Protein AF-I4Z186-F1 (afdb_monomer_lite)

Foldseek 3Di:
DDYDDDDDDDDDDDPDDPPPDPPPPPPDPPDDDAAFDAQVRLCVLQEQWWQDDPAKIWHQYNVQWIKMKGDDDLQGIKIWTFGWGGHGRQKIKTWIWIDHLVGIDIDMWIKHWHDDPPWIWIATPDDGDIDTQADVVGDPPRSSVSTGGHDPGPVVVVVSVVVSVVVRDPDPPPDPPPPPDPDDDDDDDDDDDDDDDDDDDDDDDDDDDDDDDDDDDDDDDDDDDDDDDDDDPDDDPDDPPDDDDDDDDDDDDDDDDDDDDDDDDDDDDDDDDDDDDDDDD

Organism: NCBI:txid864069

Radius of gyration: 36.79 Å; chains: 1; bounding box: 104×157×60 Å

pLDDT: mean 71.35, std 26.46, range [25.48, 98.88]

InterPro domains:
  IPR009337 Protein of unknown function DUF995 [PF06191] (17-153)

Sequence (281 aa):
MTNPAIMPLATATLCTFLALAPTAEAATPKRQPGRVMSAEQVELLFRNKTWLWTNGAGYFAADGSFLAWSGSSIAKSSYAKGRWYATGDGSMCFEATWHVLSGAKGSTTCFTHRSLGQTIYQRKNPSGPWYEFRHTPVAAKDEFRKLVRGDRVTTKIARLEAAFARLAPPQPSSKPLDVAPVTATDPAAAPTEPGETGPVPAGPTEMPVITPEAQTLRSSAAGPVEDRPAPMNGSPPPSPVSSMEGHPAAEAPASESIAREATALPAPEVPQPPTEAAPSQ

Structure (mmCIF, N/CA/C/O backbone):
data_AF-I4Z186-F1
#
_entry.id   AF-I4Z186-F1
#
loop_
_atom_site.group_PDB
_atom_site.id
_atom_site.type_symbol
_atom_site.label_atom_id
_atom_site.label_alt_id
_atom_site.label_comp_id
_atom_site.label_asym_id
_atom_site.label_entity_id
_atom_site.label_seq_id
_atom_site.pdbx_PDB_ins_code
_atom_site.Cartn_x
_atom_site.Cartn_y
_atom_site.Cartn_z
_atom_site.occupancy
_atom_site.B_iso_or_equiv
_atom_site.auth_seq_id
_atom_site.auth_comp_id
_atom_site.auth_asym_id
_atom_site.auth_atom_id
_atom_site.pdbx_PDB_model_num
ATOM 1 N N . MET A 1 1 ? 2.440 99.552 32.429 1.00 40.59 1 MET A N 1
ATOM 2 C CA . MET A 1 1 ? 2.733 98.704 33.601 1.00 40.59 1 MET A CA 1
ATOM 3 C C . MET A 1 1 ? 1.736 97.546 33.598 1.00 40.59 1 MET A C 1
ATOM 5 O O . MET A 1 1 ? 0.552 97.810 33.718 1.00 40.59 1 MET A O 1
ATOM 9 N N . THR A 1 2 ? 2.235 96.332 33.306 1.00 40.34 2 THR A N 1
ATOM 10 C CA . THR A 1 2 ? 1.792 94.983 33.766 1.00 40.34 2 THR A CA 1
AT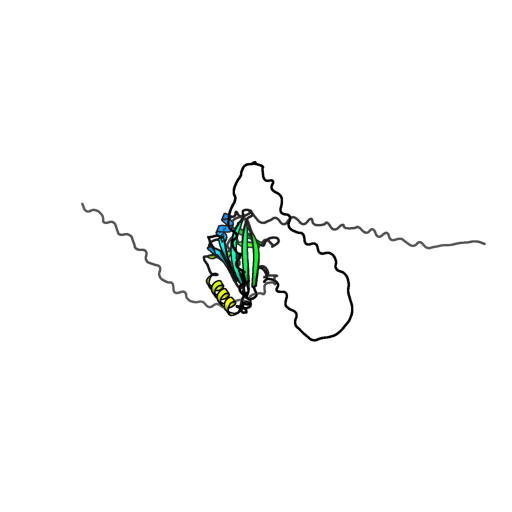OM 11 C C . THR A 1 2 ? 0.279 94.674 33.870 1.00 40.34 2 THR A C 1
ATOM 13 O O . THR A 1 2 ? -0.363 95.181 34.778 1.00 40.34 2 THR A O 1
ATOM 16 N N . ASN A 1 3 ? -0.318 93.908 32.929 1.00 43.09 3 ASN A N 1
ATOM 17 C CA . ASN A 1 3 ? -0.528 92.421 32.880 1.00 43.09 3 ASN A CA 1
ATOM 18 C C . ASN A 1 3 ? -1.857 91.956 33.559 1.00 43.09 3 ASN A C 1
ATOM 20 O O . ASN A 1 3 ? -2.300 92.659 34.458 1.00 43.09 3 ASN A O 1
ATOM 24 N N . PRO A 1 4 ? -2.417 90.735 33.336 1.00 61.31 4 PRO A N 1
ATOM 25 C CA . PRO A 1 4 ? -2.531 89.888 32.125 1.00 61.31 4 PRO A CA 1
ATOM 26 C C . PRO A 1 4 ? -3.885 89.099 31.981 1.00 61.31 4 PRO A C 1
ATOM 28 O O . PRO A 1 4 ? -4.724 89.100 32.870 1.00 61.31 4 PRO A O 1
ATOM 31 N N . ALA A 1 5 ? -4.010 88.354 30.866 1.00 49.22 5 ALA A N 1
ATOM 32 C CA . ALA A 1 5 ? -4.585 86.996 30.698 1.00 49.22 5 ALA A CA 1
ATOM 33 C C . ALA A 1 5 ? -6.026 86.629 31.140 1.00 49.22 5 ALA A C 1
ATOM 35 O O . ALA A 1 5 ? -6.330 86.573 32.324 1.00 49.22 5 ALA A O 1
ATOM 36 N N . ILE A 1 6 ? -6.824 86.116 30.185 1.00 53.72 6 ILE A N 1
ATOM 37 C CA . ILE A 1 6 ? -7.827 85.056 30.421 1.00 53.72 6 ILE A CA 1
ATOM 38 C C . ILE A 1 6 ? -7.759 84.046 29.257 1.00 53.72 6 ILE A C 1
ATOM 40 O O . ILE A 1 6 ? -8.081 84.375 28.117 1.00 53.72 6 ILE A O 1
ATOM 44 N N . MET A 1 7 ? -7.312 82.821 29.553 1.00 48.94 7 MET A N 1
ATOM 45 C CA . MET A 1 7 ? -7.438 81.630 28.699 1.00 48.94 7 MET A CA 1
ATOM 46 C C . MET A 1 7 ? -8.818 80.979 28.897 1.00 48.94 7 MET A C 1
ATOM 48 O O . MET A 1 7 ? -9.243 80.859 30.047 1.00 48.94 7 MET A O 1
ATOM 52 N N . PRO A 1 8 ? -9.460 80.420 27.855 1.00 52.78 8 PRO A N 1
ATOM 53 C CA . PRO A 1 8 ? -10.482 79.400 28.038 1.00 52.78 8 PRO A CA 1
ATOM 54 C C . PRO A 1 8 ? -9.897 77.981 27.910 1.00 52.78 8 PRO A C 1
ATOM 56 O O . PRO A 1 8 ? -9.503 77.518 26.844 1.00 52.78 8 PRO A O 1
ATOM 59 N N . LEU A 1 9 ? -9.841 77.332 29.072 1.00 51.50 9 LEU A N 1
ATOM 60 C CA . LEU A 1 9 ? -10.134 75.930 29.385 1.00 51.50 9 LEU A CA 1
ATOM 61 C C . LEU A 1 9 ? -10.393 74.977 28.190 1.00 51.50 9 LEU A C 1
ATOM 63 O O . LEU A 1 9 ? -11.515 74.862 27.700 1.00 51.50 9 LEU A O 1
ATOM 67 N N . ALA A 1 10 ? -9.370 74.214 27.794 1.00 49.97 10 ALA A N 1
ATOM 68 C CA . ALA A 1 10 ? -9.525 73.030 26.950 1.00 49.97 10 ALA A CA 1
ATOM 69 C C . ALA A 1 10 ? -9.977 71.837 27.811 1.00 49.97 10 ALA A C 1
ATOM 71 O O . ALA A 1 10 ? -9.297 71.430 28.753 1.00 49.97 10 ALA A O 1
ATOM 72 N N . THR A 1 11 ? -11.148 71.292 27.499 1.00 55.31 11 THR A N 1
ATOM 73 C CA . THR A 1 11 ? -11.738 70.119 28.150 1.00 55.31 11 THR A CA 1
ATOM 74 C C . THR A 1 11 ? -11.030 68.857 27.651 1.00 55.31 11 THR A C 1
ATOM 76 O O . THR A 1 11 ? -11.139 68.494 26.484 1.00 55.31 11 THR A O 1
ATOM 79 N N . ALA A 1 12 ? -10.285 68.184 28.528 1.00 52.91 12 ALA A N 1
ATOM 80 C CA . ALA A 1 12 ? -9.674 66.893 28.232 1.00 52.91 12 ALA A CA 1
ATOM 81 C C . ALA A 1 12 ? -10.720 65.774 28.387 1.00 52.91 12 ALA A C 1
ATOM 83 O O . ALA A 1 12 ? -11.102 65.415 29.501 1.00 52.91 12 ALA A O 1
ATOM 84 N N . THR A 1 13 ? -11.200 65.226 27.270 1.00 62.72 13 THR A N 1
ATOM 85 C CA . THR A 1 13 ? -12.051 64.030 27.255 1.00 62.72 13 THR A CA 1
ATOM 86 C C . THR A 1 13 ? -11.193 62.796 27.536 1.00 62.72 13 THR A C 1
ATOM 88 O O . THR A 1 13 ? -10.401 62.362 26.701 1.00 62.72 13 THR A O 1
ATOM 91 N N . LEU A 1 14 ? -11.342 62.235 28.736 1.00 51.28 14 LEU A N 1
ATOM 92 C CA . LEU A 1 14 ? -10.706 60.991 29.158 1.00 51.28 14 LEU A CA 1
ATOM 93 C C . LEU A 1 14 ? -11.426 59.800 28.498 1.00 51.28 14 LEU A C 1
ATOM 95 O O . LEU A 1 14 ? -12.428 59.311 29.010 1.00 51.28 14 LEU A O 1
ATOM 99 N N . CYS A 1 15 ? -10.933 59.339 27.347 1.00 51.34 15 CYS A N 1
ATOM 100 C CA . CYS A 1 15 ? -11.386 58.089 26.731 1.00 51.34 15 CYS A CA 1
ATOM 101 C C . CYS A 1 15 ? -10.874 56.893 27.546 1.00 51.34 15 CYS A C 1
ATOM 103 O O . CYS A 1 15 ? -9.719 56.483 27.423 1.00 51.34 15 CYS A O 1
ATOM 105 N N . THR A 1 16 ? -11.735 56.321 28.385 1.00 60.19 16 THR A N 1
ATOM 106 C CA . THR A 1 16 ? -11.484 55.042 29.055 1.00 60.19 16 THR A CA 1
ATOM 107 C C . THR A 1 16 ? -11.634 53.910 28.036 1.00 60.19 16 THR A C 1
ATOM 109 O O . THR A 1 16 ? -12.738 53.448 27.758 1.00 60.19 16 THR A O 1
ATOM 112 N N . PHE A 1 17 ? -10.526 53.466 27.445 1.00 56.66 17 PHE A N 1
ATOM 113 C CA . PHE A 1 17 ? -10.503 52.245 26.642 1.00 56.66 17 PHE A CA 1
ATOM 114 C C . PHE A 1 17 ? -10.590 51.031 27.579 1.00 56.66 17 PHE A C 1
ATOM 116 O O . PHE A 1 17 ? -9.603 50.656 28.210 1.00 56.66 17 PHE A O 1
ATOM 123 N N . LEU A 1 18 ? -11.770 50.409 27.679 1.00 57.56 18 LEU A N 1
ATOM 124 C CA . LEU A 1 18 ? -11.883 49.048 28.204 1.00 57.56 18 LEU A CA 1
ATOM 125 C C . LEU A 1 18 ? -11.191 48.102 27.215 1.00 57.56 18 LEU A C 1
ATOM 127 O O . LEU A 1 18 ? -11.729 47.788 26.153 1.00 57.56 18 LEU A O 1
ATOM 131 N N . ALA A 1 19 ? -9.992 47.646 27.564 1.00 57.47 19 ALA A N 1
ATOM 132 C CA . ALA A 1 19 ? -9.334 46.553 26.869 1.00 57.47 19 ALA A CA 1
ATOM 133 C C . ALA A 1 19 ? -10.082 45.245 27.180 1.00 57.47 19 ALA A C 1
ATOM 135 O O . ALA A 1 19 ? -9.865 44.628 28.222 1.00 57.47 19 ALA A O 1
ATOM 136 N N . LEU A 1 20 ? -10.976 44.818 26.283 1.00 58.12 20 LEU A N 1
ATOM 137 C CA . LEU A 1 20 ? -11.409 43.423 26.244 1.00 58.12 20 LEU A CA 1
ATOM 138 C C . LEU A 1 20 ? -10.199 42.592 25.809 1.00 58.12 20 LEU A C 1
ATOM 140 O O . LEU A 1 20 ? -9.824 42.589 24.636 1.00 58.12 20 LEU A O 1
ATOM 144 N N . ALA A 1 21 ? -9.560 41.914 26.760 1.00 59.66 21 ALA A N 1
ATOM 145 C CA . ALA A 1 21 ? -8.558 40.912 26.439 1.00 59.66 21 ALA A CA 1
ATOM 146 C C . ALA A 1 21 ? -9.236 39.786 25.635 1.00 59.66 21 ALA A C 1
ATOM 148 O O . ALA A 1 21 ? -10.262 39.268 26.085 1.00 59.66 21 ALA A O 1
ATOM 149 N N . PRO A 1 22 ? -8.706 39.387 24.465 1.00 60.19 22 PRO A N 1
ATOM 150 C CA . PRO A 1 22 ? -9.200 38.207 23.780 1.00 60.19 22 PRO A CA 1
ATOM 151 C C . PRO A 1 22 ? -8.932 37.000 24.679 1.00 60.19 22 PRO A C 1
ATOM 153 O O . PRO A 1 22 ? -7.783 36.672 24.979 1.00 60.19 22 PRO A O 1
ATOM 156 N N . THR A 1 23 ? -9.993 36.339 25.132 1.00 57.97 23 THR A N 1
ATOM 157 C CA . THR A 1 23 ? -9.896 34.995 25.695 1.00 57.97 23 THR A CA 1
ATOM 158 C C . THR A 1 23 ? -9.314 34.095 24.617 1.00 57.97 23 THR A C 1
ATOM 160 O O . THR A 1 23 ? -9.994 33.746 23.655 1.00 57.97 23 THR A O 1
ATOM 163 N N . ALA A 1 24 ? -8.033 33.759 24.761 1.00 60.09 24 ALA A N 1
ATOM 164 C CA . ALA A 1 24 ? -7.405 32.699 24.000 1.00 60.09 24 ALA A CA 1
ATOM 165 C C . ALA A 1 24 ? -8.148 31.403 24.337 1.00 60.09 24 ALA A C 1
ATOM 167 O O . ALA A 1 24 ? -8.004 30.853 25.429 1.00 60.09 24 ALA A O 1
ATOM 168 N N . GLU A 1 25 ? -8.999 30.957 23.418 1.00 56.66 25 GLU A N 1
ATOM 169 C CA . GLU A 1 25 ? -9.661 29.667 23.507 1.00 56.66 25 GLU A CA 1
ATOM 170 C C . GLU A 1 25 ? -8.556 28.610 23.462 1.00 56.66 25 GLU A C 1
ATOM 172 O O . GLU A 1 25 ? -7.927 28.375 22.427 1.00 56.66 25 GLU A O 1
ATOM 177 N N . ALA A 1 26 ? -8.224 28.057 24.629 1.00 54.69 26 ALA A N 1
ATOM 178 C CA . ALA A 1 26 ? -7.241 26.998 24.739 1.00 54.69 26 ALA A CA 1
ATOM 179 C C . ALA A 1 26 ? -7.707 25.851 23.838 1.00 54.69 26 ALA A C 1
ATOM 181 O O . ALA A 1 26 ? -8.719 25.207 24.121 1.00 54.69 26 ALA A O 1
ATOM 182 N N . ALA A 1 27 ? -6.991 25.634 22.732 1.00 54.09 27 ALA A N 1
ATOM 183 C CA . ALA A 1 27 ? -7.281 24.570 21.788 1.00 54.09 27 ALA A CA 1
ATOM 184 C C . ALA A 1 27 ? -7.320 23.246 22.555 1.00 54.09 27 ALA A C 1
ATOM 186 O O . ALA A 1 27 ? -6.293 22.735 23.009 1.00 54.09 27 ALA A O 1
ATOM 187 N N . THR A 1 28 ? -8.521 22.708 22.748 1.00 51.94 28 THR A N 1
ATOM 188 C CA . TH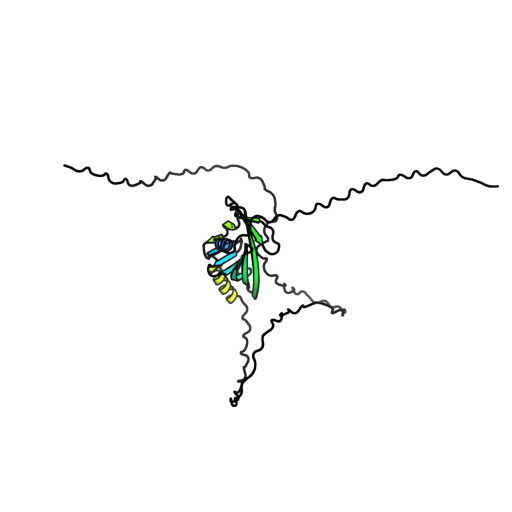R A 1 28 ? -8.706 21.434 23.432 1.00 51.94 28 THR A CA 1
ATOM 189 C C . THR A 1 28 ? -7.978 20.379 22.601 1.00 51.94 28 THR A C 1
ATOM 191 O O . THR A 1 28 ? -8.227 20.296 2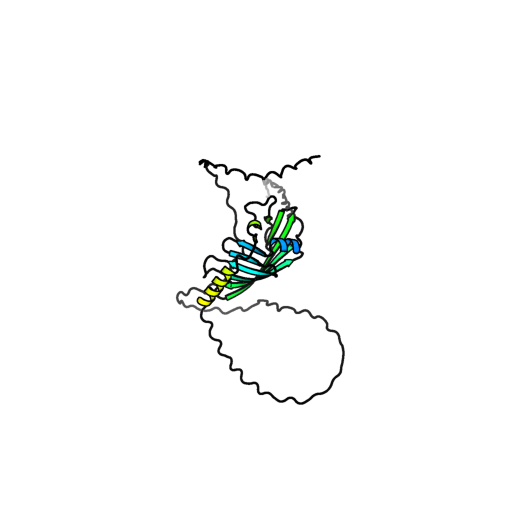1.392 1.00 51.94 28 THR A O 1
ATOM 194 N N . PRO A 1 29 ? -7.068 19.574 23.183 1.00 56.53 29 PRO A N 1
ATOM 195 C CA . PRO A 1 29 ? -6.391 18.527 22.436 1.00 56.53 29 PRO A CA 1
ATOM 196 C C . PRO A 1 29 ? -7.441 17.642 21.767 1.00 56.53 29 PRO A C 1
ATOM 198 O O . PRO A 1 29 ? -8.261 17.019 22.446 1.00 56.53 29 PRO A O 1
ATOM 201 N N . LYS A 1 30 ? -7.460 17.625 20.429 1.00 61.91 30 LYS A N 1
ATOM 202 C CA . LYS A 1 30 ? -8.462 16.882 19.661 1.00 61.91 30 LYS A CA 1
ATOM 203 C C . LYS A 1 30 ? -8.346 15.408 20.048 1.00 61.91 30 LYS A C 1
ATOM 205 O O . LYS A 1 30 ? -7.344 14.756 19.744 1.00 61.91 30 LYS A O 1
ATOM 210 N N . ARG A 1 31 ? -9.336 14.903 20.791 1.00 73.94 31 ARG A N 1
ATOM 211 C CA . ARG A 1 31 ? -9.314 13.549 21.353 1.00 73.94 31 ARG A CA 1
ATOM 212 C C . ARG A 1 31 ? -9.153 12.541 20.218 1.00 73.94 31 ARG A C 1
ATOM 214 O O . ARG A 1 31 ? -9.931 12.548 19.267 1.00 73.94 31 ARG A O 1
ATOM 221 N N . GLN A 1 32 ? -8.130 11.690 20.304 1.00 81.56 32 GLN A N 1
ATOM 222 C CA . GLN A 1 32 ? -7.925 10.644 19.305 1.00 81.56 32 GLN A CA 1
ATOM 223 C C . GLN A 1 32 ? -9.101 9.655 19.346 1.00 81.56 32 GLN A C 1
ATOM 225 O O . GLN A 1 32 ? -9.578 9.327 20.438 1.00 81.56 32 GLN A O 1
ATOM 230 N N . PRO A 1 33 ? -9.576 9.171 18.190 1.00 85.88 33 PRO A N 1
ATOM 231 C CA . PRO A 1 33 ? -10.750 8.317 18.152 1.00 85.88 33 PRO A CA 1
ATOM 232 C C . PRO A 1 33 ? -10.432 6.927 18.710 1.00 85.88 33 PRO A C 1
ATOM 234 O O . PRO A 1 33 ? -9.443 6.311 18.326 1.00 85.88 33 PRO A O 1
ATOM 237 N N . GLY A 1 34 ? -11.285 6.413 19.595 1.00 93.75 34 GLY A N 1
ATOM 238 C CA . GLY A 1 34 ? -11.310 4.995 19.967 1.00 93.75 34 GLY A CA 1
ATOM 239 C C . GLY A 1 34 ? -10.032 4.416 20.597 1.00 93.75 34 GLY A C 1
ATOM 240 O O . GLY A 1 34 ? -9.120 5.126 21.028 1.00 93.75 34 GLY A O 1
ATOM 241 N N . ARG A 1 35 ? -9.975 3.084 20.662 1.00 96.81 35 ARG A N 1
ATOM 242 C CA . ARG A 1 35 ? -8.838 2.291 21.155 1.00 96.81 35 ARG A CA 1
ATOM 243 C C . ARG A 1 35 ? -7.879 1.964 20.008 1.00 96.81 35 ARG A C 1
ATOM 245 O O . ARG A 1 35 ? -8.326 1.697 18.896 1.00 96.81 35 ARG A O 1
ATOM 252 N N . VAL A 1 36 ? -6.579 1.934 20.291 1.00 97.38 36 VAL A N 1
ATOM 253 C CA . VAL A 1 36 ? -5.560 1.416 19.362 1.00 97.38 36 VAL A CA 1
ATOM 254 C C . VAL A 1 36 ? -5.896 -0.024 18.954 1.00 97.38 36 VAL A C 1
ATOM 256 O O . VAL A 1 36 ? -6.300 -0.826 19.798 1.00 97.38 36 VAL A O 1
ATOM 259 N N . MET A 1 37 ? -5.795 -0.330 17.659 1.00 98.31 37 MET A N 1
ATOM 260 C CA . MET A 1 37 ? -5.939 -1.704 17.163 1.00 98.31 37 MET A CA 1
ATOM 261 C C . MET A 1 37 ? -4.636 -2.478 17.374 1.00 98.31 37 MET A C 1
ATOM 263 O O . MET A 1 37 ? -3.563 -1.899 17.241 1.00 98.31 37 MET A O 1
ATOM 267 N N . SER A 1 38 ? -4.713 -3.771 17.692 1.00 98.38 38 SER A N 1
ATOM 268 C CA . SER A 1 38 ? -3.505 -4.604 17.792 1.00 98.38 38 SER A CA 1
ATOM 269 C C . SER A 1 38 ? -2.894 -4.880 16.414 1.00 98.38 38 SER A C 1
ATOM 271 O O . SER A 1 38 ? -3.560 -4.708 15.386 1.00 98.38 38 SER A O 1
ATOM 273 N N . ALA A 1 39 ? -1.646 -5.354 16.389 1.00 98.50 39 ALA A N 1
ATOM 274 C CA . ALA A 1 39 ? -0.972 -5.730 15.149 1.00 98.50 39 ALA A CA 1
ATOM 275 C C . ALA A 1 39 ? -1.760 -6.809 14.387 1.00 98.50 39 ALA A C 1
ATOM 277 O O . ALA A 1 39 ? -1.974 -6.673 13.188 1.00 98.50 39 ALA A O 1
ATOM 278 N N . GLU A 1 40 ? -2.292 -7.817 15.083 1.00 98.50 40 GLU A N 1
ATOM 279 C CA . GLU A 1 40 ? -3.071 -8.911 14.489 1.00 98.50 40 GLU A CA 1
ATOM 280 C C . GLU A 1 40 ? -4.391 -8.409 13.895 1.00 98.50 40 GLU A C 1
ATOM 282 O O . GLU A 1 40 ? -4.815 -8.849 12.826 1.00 98.50 40 GLU A O 1
ATOM 287 N N . GLN A 1 41 ? -5.054 -7.460 14.565 1.00 98.19 41 GLN A N 1
ATOM 288 C CA . GLN A 1 41 ? -6.285 -6.861 14.049 1.00 98.19 41 GLN A CA 1
ATOM 289 C C . GLN A 1 41 ? -6.023 -6.073 12.767 1.00 98.19 41 GLN A C 1
ATOM 291 O O . GLN A 1 41 ? -6.810 -6.155 11.826 1.00 98.19 41 GLN A O 1
ATOM 296 N N . VAL A 1 42 ? -4.925 -5.317 12.727 1.00 98.62 42 VAL A N 1
ATOM 297 C CA . VAL A 1 42 ? -4.497 -4.590 11.529 1.00 98.62 42 VAL A CA 1
ATOM 298 C C . VAL A 1 42 ? -4.081 -5.571 10.434 1.00 98.62 42 VAL A C 1
ATOM 300 O O . VAL A 1 42 ? -4.506 -5.422 9.293 1.00 98.62 42 VAL A O 1
ATOM 303 N N . GLU A 1 43 ? -3.336 -6.623 10.762 1.00 98.50 43 GLU A N 1
ATOM 304 C CA . GLU A 1 43 ? -2.947 -7.661 9.811 1.00 98.50 43 GLU A CA 1
ATOM 305 C C . GLU A 1 43 ? -4.178 -8.311 9.165 1.00 98.50 43 GLU A C 1
ATOM 307 O O . GLU A 1 43 ? -4.252 -8.394 7.942 1.00 98.50 43 GLU A O 1
ATOM 312 N N . LEU A 1 44 ? -5.203 -8.673 9.942 1.00 98.06 44 LEU A N 1
ATOM 313 C CA . LEU A 1 44 ? -6.456 -9.238 9.421 1.00 98.06 44 LEU A CA 1
ATOM 314 C C . LEU A 1 44 ? -7.191 -8.313 8.437 1.00 98.06 44 LEU A C 1
ATOM 316 O O . LEU A 1 44 ? -7.898 -8.806 7.547 1.00 98.06 44 LEU A O 1
ATOM 320 N N . LEU A 1 45 ? -7.030 -6.989 8.559 1.00 98.06 45 LEU A N 1
ATOM 321 C CA . LEU A 1 45 ? -7.593 -6.043 7.594 1.00 98.06 45 LEU A CA 1
ATOM 322 C C . LEU A 1 45 ? -6.913 -6.160 6.230 1.00 98.06 45 LEU A C 1
ATOM 324 O O . LEU A 1 45 ? -7.612 -6.154 5.220 1.00 98.06 45 LEU A O 1
ATOM 328 N N . PHE A 1 46 ? -5.586 -6.284 6.182 1.00 98.75 46 PHE A N 1
ATOM 329 C CA . PHE A 1 46 ? -4.817 -6.145 4.938 1.00 98.75 46 PHE A CA 1
ATOM 330 C C . PHE A 1 46 ? -4.333 -7.472 4.348 1.00 98.75 46 PHE A C 1
ATOM 332 O O . PHE A 1 46 ? -4.234 -7.592 3.129 1.00 98.75 46 PHE A O 1
ATOM 339 N N . ARG A 1 47 ? -4.076 -8.488 5.175 1.00 98.69 47 ARG A N 1
ATOM 340 C CA . ARG A 1 47 ? -3.463 -9.754 4.761 1.00 98.69 47 ARG A CA 1
ATOM 341 C C . ARG A 1 47 ? -4.223 -10.418 3.621 1.00 98.69 47 ARG A C 1
ATOM 343 O O . ARG A 1 47 ? -5.433 -10.652 3.708 1.00 98.69 47 ARG A O 1
ATOM 350 N N . ASN A 1 48 ? -3.477 -10.796 2.584 1.00 98.69 48 ASN A N 1
ATOM 351 C CA . ASN A 1 48 ? -3.988 -11.446 1.378 1.00 98.69 48 ASN A CA 1
ATOM 352 C C . ASN A 1 48 ? -5.073 -10.606 0.675 1.00 98.69 48 ASN A C 1
ATOM 354 O O . ASN A 1 48 ? -6.079 -11.125 0.168 1.00 98.69 48 ASN A O 1
ATOM 358 N N . LYS A 1 49 ? -4.900 -9.280 0.685 1.00 98.88 49 LYS A N 1
ATOM 359 C CA . LYS A 1 49 ? -5.781 -8.335 -0.002 1.00 98.88 49 LYS A CA 1
ATOM 360 C C . LYS A 1 49 ? -4.989 -7.340 -0.824 1.00 98.88 49 LYS A C 1
ATOM 362 O O . LYS A 1 49 ? -3.848 -7.000 -0.523 1.00 98.88 49 LYS A O 1
ATOM 367 N N . THR A 1 50 ? -5.653 -6.845 -1.854 1.00 98.88 50 THR A N 1
ATOM 368 C CA . THR A 1 50 ? -5.230 -5.690 -2.624 1.00 98.88 50 THR A CA 1
ATOM 369 C C . THR A 1 50 ? -6.040 -4.473 -2.190 1.00 98.88 50 THR A C 1
ATOM 371 O O . THR A 1 50 ? -7.268 -4.516 -2.202 1.00 98.88 50 THR A O 1
ATOM 374 N N . TRP A 1 51 ? -5.366 -3.378 -1.851 1.00 98.69 51 TRP A N 1
ATOM 375 C CA . TRP A 1 51 ? -5.966 -2.058 -1.695 1.00 98.69 51 TRP A CA 1
ATOM 376 C C . TRP A 1 51 ? -5.966 -1.340 -3.043 1.00 98.69 51 TRP A C 1
ATOM 378 O O . TRP A 1 51 ? -4.908 -1.076 -3.612 1.00 98.69 51 TRP A O 1
ATOM 388 N N . LEU A 1 52 ? -7.156 -1.060 -3.571 1.00 98.44 52 LEU A N 1
ATOM 389 C CA . LEU A 1 52 ? -7.348 -0.351 -4.835 1.00 98.44 52 LEU A CA 1
ATOM 390 C C . LEU A 1 52 ? -7.384 1.169 -4.618 1.00 98.44 52 LEU A C 1
ATOM 392 O O . LEU A 1 52 ? -8.058 1.653 -3.713 1.00 98.44 52 LEU A O 1
ATOM 396 N N . TRP A 1 53 ? -6.739 1.932 -5.495 1.00 94.94 53 TRP A N 1
ATOM 397 C CA . TRP A 1 53 ? -6.892 3.388 -5.597 1.00 94.94 53 TRP A CA 1
ATOM 398 C C . TRP A 1 53 ? -7.114 3.800 -7.057 1.00 94.94 53 TRP A C 1
ATOM 400 O O . TRP A 1 53 ? -7.012 2.976 -7.962 1.00 94.94 53 TRP A O 1
ATOM 410 N N . THR A 1 54 ? -7.444 5.073 -7.306 1.00 92.62 54 THR A N 1
ATOM 411 C CA . THR A 1 54 ? -7.951 5.552 -8.610 1.00 92.62 54 THR A CA 1
ATOM 412 C C . THR A 1 54 ? -7.125 5.089 -9.812 1.00 92.62 54 THR A C 1
ATOM 414 O O . THR A 1 54 ? -7.692 4.677 -10.815 1.00 92.62 54 THR A O 1
ATOM 417 N N . ASN A 1 55 ? -5.794 5.122 -9.706 1.00 95.19 55 ASN A N 1
ATOM 418 C CA . ASN A 1 55 ? -4.875 4.730 -10.778 1.00 95.19 55 ASN A CA 1
ATOM 419 C C . ASN A 1 55 ? -3.799 3.763 -10.282 1.00 95.19 55 ASN A C 1
ATOM 421 O O . ASN A 1 55 ? -2.620 3.944 -10.579 1.00 95.19 55 ASN A O 1
ATOM 425 N N . GLY A 1 56 ? -4.178 2.776 -9.478 1.00 97.69 56 GLY A N 1
ATOM 426 C CA . GLY A 1 56 ? -3.231 1.766 -9.038 1.00 97.69 56 GLY A CA 1
ATOM 427 C C . GLY A 1 56 ? -3.748 0.886 -7.921 1.00 97.69 56 GLY A C 1
ATOM 428 O O . GLY A 1 56 ? -4.929 0.897 -7.572 1.00 97.69 56 GLY A O 1
ATOM 429 N N . ALA A 1 57 ? -2.846 0.070 -7.402 1.00 98.62 57 ALA A N 1
ATOM 430 C CA . ALA A 1 57 ? -3.178 -0.919 -6.400 1.00 98.62 57 ALA A CA 1
ATOM 431 C C . ALA A 1 57 ? -1.936 -1.358 -5.624 1.00 98.62 57 ALA A C 1
ATOM 433 O O . ALA A 1 57 ? -0.838 -1.394 -6.185 1.00 98.62 57 ALA A O 1
ATOM 434 N N . GLY A 1 58 ? -2.132 -1.734 -4.360 1.00 98.69 58 GLY A N 1
ATOM 435 C CA . GLY A 1 58 ? -1.111 -2.303 -3.483 1.00 98.69 58 GLY A CA 1
ATOM 436 C C . GLY A 1 58 ? -1.580 -3.633 -2.905 1.00 98.69 58 GLY A C 1
ATOM 437 O O . GLY A 1 58 ? -2.642 -3.689 -2.293 1.00 98.69 58 GLY A O 1
ATOM 438 N N . TYR A 1 59 ? -0.820 -4.701 -3.115 1.00 98.88 59 TYR A N 1
ATOM 439 C CA . TYR A 1 59 ? -1.098 -6.044 -2.625 1.00 98.88 59 TYR A CA 1
ATOM 440 C C . TYR A 1 59 ? -0.246 -6.350 -1.394 1.00 98.88 59 TYR A C 1
ATOM 442 O O . TYR A 1 59 ? 0.978 -6.224 -1.425 1.00 98.88 59 TYR A O 1
ATOM 450 N N . PHE A 1 60 ? -0.926 -6.760 -0.326 1.00 98.88 60 PHE A N 1
ATOM 451 C CA . PHE A 1 60 ? -0.367 -7.101 0.977 1.00 98.88 60 PHE A CA 1
ATOM 452 C C . PHE A 1 60 ? -0.386 -8.624 1.125 1.00 98.88 60 PHE A C 1
ATOM 454 O O . PHE A 1 60 ? -1.378 -9.220 1.562 1.00 98.88 60 PHE A O 1
ATOM 461 N N . ALA A 1 61 ? 0.686 -9.279 0.686 1.00 98.75 61 ALA A N 1
ATOM 462 C CA . ALA A 1 61 ? 0.765 -10.732 0.651 1.00 98.75 61 ALA A CA 1
ATOM 463 C C . ALA A 1 61 ? 0.858 -11.334 2.062 1.00 98.75 61 ALA A C 1
ATOM 465 O O . ALA A 1 61 ? 1.299 -10.696 3.016 1.00 98.75 61 ALA A O 1
ATOM 466 N N . ALA A 1 62 ? 0.416 -12.583 2.209 1.00 98.38 62 ALA A N 1
ATOM 467 C CA . ALA A 1 62 ? 0.324 -13.250 3.508 1.00 98.38 62 ALA A CA 1
ATOM 468 C C . ALA A 1 62 ? 1.677 -13.571 4.169 1.00 98.38 62 ALA A C 1
ATOM 470 O O . ALA A 1 62 ? 1.686 -13.896 5.355 1.00 98.38 62 ALA A O 1
ATOM 471 N N . ASP A 1 63 ? 2.764 -13.505 3.402 1.00 98.25 63 ASP A N 1
ATOM 472 C CA . ASP A 1 63 ? 4.163 -13.711 3.794 1.00 98.25 63 ASP A CA 1
ATOM 473 C C . ASP A 1 63 ? 4.875 -12.399 4.186 1.00 98.25 63 ASP A C 1
ATOM 475 O O . ASP A 1 63 ? 6.068 -12.405 4.475 1.00 98.25 63 ASP A O 1
ATOM 479 N N . GLY A 1 64 ? 4.159 -11.268 4.183 1.00 98.56 64 GLY A N 1
ATOM 480 C CA . GLY A 1 64 ? 4.722 -9.944 4.454 1.00 98.56 64 GLY A CA 1
ATOM 481 C C . GLY A 1 64 ? 5.271 -9.230 3.216 1.00 98.56 64 GLY A C 1
ATOM 482 O O . GLY A 1 64 ? 5.740 -8.099 3.338 1.00 98.56 64 GLY A O 1
ATOM 483 N N . SER A 1 65 ? 5.186 -9.817 2.019 1.00 98.81 65 SER A N 1
ATOM 484 C CA . SER A 1 65 ? 5.589 -9.152 0.773 1.00 98.81 65 SER A CA 1
ATOM 485 C C . SER A 1 65 ? 4.594 -8.058 0.372 1.00 98.81 65 SER A C 1
ATOM 487 O O . SER A 1 65 ? 3.375 -8.236 0.444 1.00 98.81 65 SER A O 1
ATOM 489 N N . PHE A 1 66 ? 5.105 -6.914 -0.081 1.00 98.88 66 PHE A N 1
ATOM 490 C CA . PHE A 1 66 ? 4.310 -5.812 -0.623 1.00 98.88 66 PHE A CA 1
ATOM 491 C C . PHE A 1 66 ? 4.637 -5.587 -2.094 1.00 98.88 66 PHE A C 1
ATOM 493 O O . PHE A 1 66 ? 5.798 -5.417 -2.474 1.00 98.88 66 PHE A O 1
ATOM 500 N N . LEU A 1 67 ? 3.595 -5.536 -2.915 1.00 98.88 67 LEU A N 1
ATOM 501 C CA . LEU A 1 67 ? 3.684 -5.210 -4.332 1.00 98.88 67 LEU A CA 1
ATOM 502 C C . LEU A 1 67 ? 2.756 -4.040 -4.621 1.00 98.88 67 LEU A C 1
ATOM 504 O O . LEU A 1 67 ? 1.627 -4.032 -4.142 1.00 98.88 67 LEU A O 1
ATOM 508 N N . ALA A 1 68 ? 3.165 -3.087 -5.450 1.00 98.81 68 ALA A N 1
ATOM 509 C CA . ALA A 1 68 ? 2.254 -2.036 -5.890 1.00 98.81 68 ALA A CA 1
ATOM 510 C C . ALA A 1 68 ? 2.524 -1.563 -7.309 1.00 98.81 68 ALA A C 1
ATOM 512 O O . ALA A 1 68 ? 3.599 -1.763 -7.867 1.00 98.81 68 ALA A O 1
ATOM 513 N N . TRP A 1 69 ? 1.544 -0.883 -7.886 1.00 98.69 69 TRP A N 1
ATOM 514 C CA . TRP A 1 69 ? 1.747 -0.054 -9.063 1.00 98.69 69 TRP A CA 1
ATOM 515 C C . TRP A 1 69 ? 0.882 1.196 -8.987 1.00 98.69 69 TRP A C 1
ATOM 517 O O . TRP A 1 69 ? -0.162 1.209 -8.334 1.00 98.69 69 TRP A O 1
ATOM 527 N N . SER A 1 70 ? 1.317 2.245 -9.673 1.00 97.81 70 SER A N 1
ATOM 528 C CA . SER A 1 70 ? 0.553 3.476 -9.846 1.00 97.81 70 SER A CA 1
ATOM 529 C C . SER A 1 70 ? 0.754 4.035 -11.254 1.00 97.81 70 SER A C 1
ATOM 531 O O . SER A 1 70 ? 1.753 3.740 -11.908 1.00 97.81 70 SER A O 1
ATOM 533 N N . GLY A 1 71 ? -0.194 4.833 -11.736 1.00 95.88 71 GLY A N 1
ATOM 534 C CA . GLY A 1 71 ? -0.087 5.611 -12.970 1.00 95.88 71 GLY A CA 1
ATOM 535 C C . GLY A 1 71 ? -1.039 5.180 -14.083 1.00 95.88 71 GLY A C 1
ATOM 536 O O . GLY A 1 71 ? -1.623 4.101 -14.067 1.00 95.88 71 GLY A O 1
ATOM 537 N N . SER A 1 72 ? -1.204 6.060 -15.068 1.00 90.88 72 SER A N 1
ATOM 538 C CA . SER A 1 72 ? -2.207 5.929 -16.135 1.00 90.88 72 SER A CA 1
ATOM 539 C C . SER A 1 72 ? -1.645 5.469 -17.486 1.00 90.88 72 SER A C 1
ATOM 541 O O . SER A 1 72 ? -2.405 5.065 -18.361 1.00 90.88 72 SER A O 1
ATOM 543 N N . SER A 1 73 ? -0.325 5.494 -17.674 1.00 92.62 73 SER A N 1
ATOM 544 C CA . SER A 1 73 ? 0.361 5.046 -18.892 1.00 92.62 73 SER A CA 1
ATOM 545 C C . SER A 1 73 ? 1.760 4.538 -18.553 1.00 92.62 73 SER A C 1
ATOM 547 O O . SER A 1 73 ? 2.278 4.881 -17.498 1.00 92.62 73 SER A O 1
ATOM 549 N N . ILE A 1 74 ? 2.404 3.776 -19.447 1.00 90.25 74 ILE A N 1
ATOM 550 C CA . ILE A 1 74 ? 3.755 3.232 -19.205 1.00 90.25 74 ILE A CA 1
ATOM 551 C C . ILE A 1 74 ? 4.741 4.330 -18.774 1.00 90.25 74 ILE A C 1
ATOM 553 O O . ILE A 1 74 ? 5.376 4.201 -17.736 1.00 90.25 74 ILE A O 1
ATOM 557 N N . ALA A 1 75 ? 4.817 5.441 -19.514 1.00 89.50 75 ALA A N 1
ATOM 558 C CA . ALA A 1 75 ? 5.747 6.534 -19.218 1.00 89.50 75 ALA A CA 1
ATOM 559 C C . ALA A 1 75 ? 5.454 7.269 -17.894 1.00 89.50 75 ALA A C 1
ATOM 561 O O . ALA A 1 75 ? 6.339 7.914 -17.341 1.00 89.50 75 ALA A O 1
ATOM 562 N N . LYS A 1 76 ? 4.215 7.190 -17.393 1.00 92.81 76 LYS A N 1
ATOM 563 C CA . LYS A 1 76 ? 3.764 7.827 -16.143 1.00 92.81 76 LYS A CA 1
ATOM 564 C C . LYS A 1 76 ? 3.460 6.806 -15.048 1.00 92.81 76 LYS A C 1
ATOM 566 O O . LYS A 1 76 ? 2.777 7.135 -14.079 1.00 92.81 76 LYS A O 1
ATOM 571 N N . SER A 1 77 ? 3.905 5.566 -15.226 1.00 96.38 77 SER A N 1
ATOM 572 C CA . SER A 1 77 ? 3.684 4.498 -14.269 1.00 96.38 77 SER A CA 1
ATOM 573 C C . SER A 1 77 ? 4.900 4.288 -13.388 1.00 96.38 77 SER A C 1
ATOM 575 O O . SER A 1 77 ? 6.038 4.545 -13.771 1.00 96.38 77 SER A O 1
ATOM 577 N N . SER A 1 78 ? 4.630 3.768 -12.203 1.00 97.75 78 SER A N 1
ATOM 578 C CA . SER A 1 78 ? 5.621 3.195 -11.314 1.00 97.75 78 SER A CA 1
ATOM 579 C C . SER A 1 78 ? 5.140 1.833 -10.835 1.00 97.75 78 SER A C 1
ATOM 581 O O . SER A 1 78 ? 3.934 1.572 -10.775 1.00 97.75 78 SER A O 1
ATOM 583 N N . TYR A 1 79 ? 6.075 0.960 -10.487 1.00 98.62 79 TYR A N 1
ATOM 584 C CA . TYR A 1 79 ? 5.784 -0.247 -9.720 1.00 98.62 79 TYR A CA 1
ATOM 585 C C . TYR A 1 79 ? 6.656 -0.293 -8.476 1.00 98.62 79 TYR A C 1
ATOM 587 O O . TYR A 1 79 ? 7.720 0.314 -8.448 1.00 98.62 79 TYR A O 1
ATOM 595 N N . ALA A 1 80 ? 6.212 -0.999 -7.446 1.00 98.62 80 ALA A N 1
ATOM 596 C CA . ALA A 1 80 ? 6.946 -1.144 -6.206 1.00 98.62 80 ALA A CA 1
ATOM 597 C C . ALA A 1 80 ? 7.026 -2.602 -5.782 1.00 98.62 80 ALA A C 1
ATOM 599 O O . ALA A 1 80 ? 6.068 -3.362 -5.951 1.00 98.62 80 ALA A O 1
ATOM 600 N N . LYS A 1 81 ? 8.167 -2.957 -5.199 1.00 98.88 81 LYS A N 1
ATOM 601 C CA . LYS A 1 81 ? 8.402 -4.232 -4.523 1.00 98.88 81 LYS A CA 1
ATOM 602 C C . LYS A 1 81 ? 9.005 -3.944 -3.155 1.00 98.88 81 LYS A C 1
ATOM 604 O O . LYS A 1 81 ? 9.837 -3.044 -3.024 1.00 98.88 81 LYS A O 1
ATOM 609 N N . GLY A 1 82 ? 8.572 -4.679 -2.143 1.00 98.75 82 GLY A N 1
ATOM 610 C CA . GLY A 1 82 ? 9.028 -4.465 -0.779 1.00 98.75 82 GLY A CA 1
ATOM 611 C C . GLY A 1 82 ? 8.321 -5.358 0.224 1.00 98.75 82 GLY A C 1
ATOM 612 O O . GLY A 1 82 ? 7.898 -6.466 -0.103 1.00 98.75 82 GLY A O 1
ATOM 613 N N . ARG A 1 83 ? 8.182 -4.855 1.447 1.00 98.81 83 ARG A N 1
ATOM 614 C CA . ARG A 1 83 ? 7.567 -5.550 2.581 1.00 98.81 83 ARG A CA 1
ATOM 615 C C . ARG A 1 83 ? 6.489 -4.696 3.228 1.00 98.81 83 ARG A C 1
ATOM 617 O O . ARG A 1 83 ? 6.559 -3.468 3.198 1.00 98.81 83 ARG A O 1
ATOM 624 N N . TRP A 1 84 ? 5.521 -5.345 3.855 1.00 98.88 84 TRP A N 1
ATOM 625 C CA . TRP A 1 84 ? 4.560 -4.710 4.744 1.00 98.88 84 TRP A CA 1
ATOM 626 C C . TRP A 1 84 ? 4.514 -5.430 6.085 1.00 98.88 84 TRP A C 1
ATOM 628 O O . TRP A 1 84 ? 4.894 -6.594 6.204 1.00 98.88 84 TRP A O 1
ATOM 638 N N . TYR A 1 85 ? 4.077 -4.711 7.108 1.00 98.81 85 TYR A N 1
ATOM 639 C CA . TYR A 1 85 ? 3.954 -5.231 8.460 1.00 98.81 85 TYR A CA 1
ATOM 640 C C . TYR A 1 85 ? 2.963 -4.391 9.268 1.00 98.81 85 TYR A C 1
ATOM 642 O O . TYR A 1 85 ? 2.722 -3.218 8.966 1.00 98.81 85 TYR A O 1
ATOM 650 N N . ALA A 1 86 ? 2.397 -5.002 10.305 1.00 98.62 86 ALA A N 1
ATOM 651 C CA . ALA A 1 86 ? 1.603 -4.320 11.315 1.00 98.62 86 ALA A CA 1
ATOM 652 C C . ALA A 1 86 ? 2.402 -4.184 12.619 1.00 98.62 86 ALA A C 1
ATOM 654 O O . ALA A 1 86 ? 3.240 -5.028 12.933 1.00 98.62 86 ALA A O 1
ATOM 655 N N . THR A 1 87 ? 2.147 -3.127 13.382 1.00 98.25 87 THR A N 1
ATOM 656 C CA . THR A 1 87 ? 2.828 -2.829 14.651 1.00 98.25 87 THR A CA 1
ATOM 657 C C . THR A 1 87 ? 1.827 -2.675 15.796 1.00 98.25 87 THR A C 1
ATOM 659 O O . THR A 1 87 ? 0.640 -2.423 15.587 1.00 98.25 87 THR A O 1
ATOM 662 N N . GLY A 1 88 ? 2.303 -2.836 17.036 1.00 96.19 88 GLY A N 1
ATOM 663 C CA . GLY A 1 88 ? 1.457 -2.818 18.239 1.00 96.19 88 GLY A CA 1
ATOM 664 C C . GLY A 1 88 ? 0.814 -1.464 18.571 1.00 96.19 88 GLY A C 1
ATOM 665 O O . GLY A 1 88 ? -0.117 -1.407 19.367 1.00 96.19 88 GLY A O 1
ATOM 666 N N . ASP A 1 89 ? 1.266 -0.379 17.941 1.00 96.44 89 ASP A N 1
ATOM 667 C CA . ASP A 1 89 ? 0.648 0.953 18.007 1.00 96.44 89 ASP A CA 1
ATOM 668 C C . ASP A 1 89 ? -0.535 1.114 17.026 1.00 96.44 89 ASP A C 1
ATOM 670 O O . ASP A 1 89 ? -1.073 2.214 16.874 1.00 96.44 89 ASP A O 1
ATOM 674 N N . GLY A 1 90 ? -0.943 0.033 16.354 1.00 97.88 90 GLY A N 1
ATOM 675 C CA . GLY A 1 90 ? -2.028 0.010 15.377 1.00 97.88 90 GLY A CA 1
ATOM 676 C C . GLY A 1 90 ? -1.618 0.486 13.989 1.00 97.88 90 GLY A C 1
ATOM 677 O O . GLY A 1 90 ? -2.490 0.762 13.158 1.00 97.88 90 GLY A O 1
ATOM 678 N N . SER A 1 91 ? -0.321 0.619 13.710 1.00 98.44 91 SER A N 1
ATOM 679 C CA . SER A 1 91 ? 0.144 1.025 12.388 1.00 98.44 91 SER A CA 1
ATOM 680 C C . SER A 1 91 ? 0.244 -0.157 11.419 1.00 98.44 91 SER A C 1
ATOM 682 O O . SER A 1 91 ? 0.668 -1.249 11.776 1.00 98.44 91 SER A O 1
ATOM 684 N N . MET A 1 92 ? -0.162 0.072 10.170 1.00 98.56 92 MET A N 1
ATOM 685 C CA . MET A 1 92 ? 0.207 -0.730 9.004 1.00 98.56 92 MET A CA 1
ATOM 686 C C . MET A 1 92 ? 1.253 0.067 8.237 1.00 98.56 92 MET A C 1
ATOM 688 O O . MET A 1 92 ? 0.977 1.199 7.833 1.00 98.56 92 MET A O 1
ATOM 692 N N . CYS A 1 93 ? 2.439 -0.499 8.055 1.00 98.75 93 CYS A N 1
ATOM 693 C CA . CYS A 1 93 ? 3.524 0.109 7.302 1.00 98.75 93 CYS A CA 1
ATOM 694 C C . CYS A 1 93 ? 3.858 -0.741 6.082 1.00 98.75 93 CYS A C 1
ATOM 696 O O . CYS A 1 93 ? 3.838 -1.969 6.149 1.00 98.75 93 CYS A O 1
ATOM 698 N N . PHE A 1 94 ? 4.227 -0.087 4.988 1.00 98.56 94 PHE A N 1
ATOM 699 C CA . PHE A 1 94 ? 4.907 -0.726 3.872 1.00 98.56 94 PHE A CA 1
ATOM 700 C C . PHE A 1 94 ? 6.145 0.073 3.488 1.00 98.56 94 PHE A C 1
ATOM 702 O O . PHE A 1 94 ? 6.111 1.299 3.367 1.00 98.56 94 PHE A O 1
ATOM 709 N N . GLU A 1 95 ? 7.234 -0.655 3.304 1.00 98.62 95 GLU A N 1
ATOM 710 C CA . GLU A 1 95 ? 8.529 -0.171 2.851 1.00 98.62 95 GLU A CA 1
ATOM 711 C C . GLU A 1 95 ? 8.797 -0.806 1.495 1.00 98.62 95 GLU A C 1
ATOM 713 O O . GLU A 1 95 ? 8.794 -2.033 1.368 1.00 98.62 95 GLU A O 1
ATOM 718 N N . ALA A 1 96 ? 8.984 0.019 0.469 1.00 98.50 96 ALA A N 1
ATOM 719 C CA . ALA A 1 96 ? 9.121 -0.472 -0.891 1.00 98.50 96 ALA A CA 1
ATOM 720 C C . ALA A 1 96 ? 10.024 0.405 -1.749 1.00 98.50 96 ALA A C 1
ATOM 722 O O . ALA A 1 96 ? 10.066 1.630 -1.608 1.00 98.50 96 ALA A O 1
ATOM 723 N N . THR A 1 97 ? 10.684 -0.240 -2.703 1.00 98.81 97 THR A N 1
ATOM 724 C CA . THR A 1 97 ? 11.425 0.432 -3.765 1.00 98.81 97 THR A CA 1
ATOM 725 C C . THR A 1 97 ? 10.491 0.664 -4.937 1.00 98.81 97 THR A C 1
ATOM 727 O O . THR A 1 97 ? 9.996 -0.286 -5.540 1.00 98.81 97 THR A O 1
ATOM 730 N N . TRP A 1 98 ? 10.241 1.932 -5.248 1.00 98.19 98 TRP A N 1
ATOM 731 C CA . TRP A 1 98 ? 9.437 2.364 -6.382 1.00 98.19 98 TRP A CA 1
ATOM 732 C C . TRP A 1 98 ? 10.324 2.531 -7.605 1.00 98.19 98 TRP A C 1
ATOM 734 O O . TRP A 1 98 ? 11.229 3.359 -7.607 1.00 98.19 98 TRP A O 1
ATOM 744 N N . HIS A 1 99 ? 10.033 1.769 -8.645 1.00 98.06 99 HIS A N 1
ATOM 745 C CA . HIS A 1 99 ? 10.682 1.814 -9.940 1.00 98.06 99 HIS A CA 1
ATOM 746 C C . HIS A 1 99 ? 9.847 2.648 -10.905 1.00 98.06 99 HIS A C 1
ATOM 748 O O . HIS A 1 99 ? 8.635 2.462 -11.030 1.00 98.06 99 HIS A O 1
ATOM 754 N N . VAL A 1 100 ? 10.521 3.545 -11.606 1.00 95.69 100 VAL A N 1
ATOM 755 C CA . VAL A 1 100 ? 10.038 4.306 -12.759 1.00 95.69 100 VAL A CA 1
ATOM 756 C C . VAL A 1 100 ? 10.987 4.050 -13.927 1.00 95.69 100 VAL A C 1
ATOM 758 O O . VAL A 1 100 ? 12.035 3.428 -13.762 1.00 95.69 100 VAL A O 1
ATOM 761 N N . LEU A 1 101 ? 10.655 4.550 -15.115 1.00 92.31 101 LEU A N 1
ATOM 762 C CA . LEU A 1 101 ? 11.496 4.343 -16.295 1.00 92.31 101 LEU A CA 1
ATOM 763 C C . LEU A 1 101 ? 12.935 4.869 -16.116 1.00 92.31 101 LEU A C 1
ATOM 765 O O . LEU A 1 101 ? 13.877 4.270 -16.622 1.00 92.31 101 LEU A O 1
ATOM 769 N N . SER A 1 102 ? 13.103 5.980 -15.395 1.00 90.12 102 SER A N 1
ATOM 770 C CA . SER A 1 102 ? 14.393 6.651 -15.200 1.00 90.12 102 SER A CA 1
ATOM 771 C C . SER A 1 102 ? 15.190 6.175 -13.980 1.00 90.12 102 SER A C 1
ATOM 773 O O . SER A 1 102 ? 16.289 6.677 -13.758 1.00 90.12 102 SER A O 1
ATOM 775 N N . GLY A 1 103 ? 14.667 5.248 -13.170 1.00 93.50 103 GLY A N 1
ATOM 776 C CA . GLY A 1 103 ? 15.366 4.785 -11.970 1.00 93.50 103 GLY A CA 1
ATOM 777 C C . GLY A 1 103 ? 14.449 4.241 -10.882 1.00 93.50 103 GLY A C 1
ATOM 778 O O . GLY A 1 103 ? 13.292 3.899 -11.123 1.00 93.50 103 GLY A O 1
ATOM 779 N N . ALA A 1 104 ? 14.976 4.153 -9.662 1.00 96.88 104 ALA A N 1
ATOM 780 C CA . ALA A 1 104 ? 14.257 3.601 -8.523 1.00 96.88 104 ALA A CA 1
ATOM 781 C C . ALA A 1 104 ? 14.540 4.368 -7.226 1.00 96.88 104 ALA A C 1
ATOM 783 O O . ALA A 1 104 ? 15.625 4.922 -7.051 1.00 96.88 104 ALA A O 1
ATOM 784 N N . LYS A 1 105 ? 13.569 4.395 -6.306 1.00 97.62 105 LYS A N 1
ATOM 785 C CA . LYS A 1 105 ? 13.701 5.054 -5.000 1.00 97.62 105 LYS A CA 1
ATOM 786 C C . LYS A 1 105 ? 12.921 4.323 -3.907 1.00 97.62 105 LYS A C 1
ATOM 788 O O . LYS A 1 105 ? 11.739 4.031 -4.078 1.00 97.62 105 LYS A O 1
ATOM 793 N N . GLY A 1 106 ? 13.573 4.081 -2.771 1.00 97.94 106 GLY A N 1
ATOM 794 C CA . GLY A 1 106 ? 12.941 3.543 -1.565 1.00 97.94 106 GLY A CA 1
ATOM 795 C C . GLY A 1 106 ? 12.004 4.547 -0.887 1.00 97.94 106 GLY A C 1
ATOM 796 O O . GLY A 1 106 ? 12.263 5.754 -0.876 1.00 97.94 106 GLY A O 1
ATOM 797 N N . SER A 1 107 ? 10.906 4.058 -0.318 1.00 97.50 107 SER A N 1
ATOM 798 C CA . SER A 1 107 ? 9.987 4.851 0.498 1.00 97.50 107 SER A CA 1
ATOM 799 C C . SER A 1 107 ? 9.244 3.973 1.501 1.00 97.50 107 SER A C 1
ATOM 801 O O . SER A 1 107 ? 8.814 2.869 1.167 1.00 97.50 107 SER A O 1
ATOM 803 N N . THR A 1 108 ? 9.033 4.514 2.701 1.00 98.25 108 THR A N 1
ATOM 804 C CA . THR A 1 108 ? 8.198 3.909 3.741 1.00 98.25 108 THR A CA 1
ATOM 805 C C . THR A 1 108 ? 6.952 4.754 3.949 1.00 98.25 108 THR A C 1
ATOM 807 O O . THR A 1 108 ? 7.027 5.976 4.085 1.00 98.25 108 THR A O 1
ATOM 810 N N . THR A 1 109 ? 5.790 4.111 3.980 1.00 97.81 109 THR A N 1
ATOM 811 C CA . THR A 1 109 ? 4.510 4.748 4.305 1.00 97.81 109 THR A CA 1
ATOM 812 C C . THR A 1 109 ? 3.823 3.957 5.404 1.00 97.81 109 THR A C 1
ATOM 814 O O . THR A 1 109 ? 3.735 2.737 5.319 1.00 97.81 109 THR A O 1
ATOM 817 N N . CYS A 1 110 ? 3.304 4.658 6.410 1.00 98.50 110 CYS A N 1
ATOM 818 C CA . CYS A 1 110 ? 2.579 4.054 7.522 1.00 98.50 110 CYS A CA 1
ATOM 819 C C . CYS A 1 110 ? 1.205 4.703 7.714 1.00 98.50 110 CYS A C 1
ATOM 821 O O . CYS A 1 110 ? 1.051 5.918 7.552 1.00 98.50 110 CYS A O 1
ATOM 823 N N . PHE A 1 111 ? 0.228 3.895 8.117 1.00 98.31 111 PHE A N 1
ATOM 824 C CA . PHE A 1 111 ? -1.123 4.311 8.473 1.00 98.31 111 PHE A CA 1
ATOM 825 C C . PHE A 1 111 ? -1.508 3.745 9.839 1.00 98.31 111 PHE A C 1
ATOM 827 O O . PHE A 1 111 ? -1.534 2.528 10.002 1.00 98.31 111 PHE A O 1
ATOM 834 N N . THR A 1 112 ? -1.838 4.600 10.808 1.00 98.19 112 THR A N 1
ATOM 835 C CA . THR A 1 112 ? -2.305 4.156 12.132 1.00 98.19 112 THR A CA 1
ATOM 836 C C . THR A 1 112 ? -3.811 3.948 12.135 1.00 98.19 112 THR A C 1
ATOM 838 O O . THR A 1 112 ? -4.553 4.769 11.594 1.00 98.19 112 THR A O 1
ATOM 841 N N . HIS A 1 113 ? -4.253 2.878 12.795 1.00 98.31 113 HIS A N 1
ATOM 842 C CA . HIS A 1 113 ? -5.646 2.484 12.931 1.00 98.31 113 HIS A CA 1
ATOM 843 C C . HIS A 1 113 ? -6.095 2.488 14.392 1.00 98.31 113 HIS A C 1
ATOM 845 O O . HIS A 1 113 ? -5.400 2.013 15.295 1.00 98.31 113 HIS A O 1
ATOM 851 N N . ARG A 1 114 ? -7.303 3.000 14.625 1.00 98.12 114 ARG A N 1
ATOM 852 C CA . ARG A 1 114 ? -7.999 2.926 15.916 1.00 98.12 114 ARG A CA 1
ATOM 853 C C . ARG A 1 114 ? -9.436 2.476 15.689 1.00 98.12 114 ARG A C 1
ATOM 855 O O . ARG A 1 114 ? -9.985 2.667 14.610 1.00 98.12 114 ARG A O 1
ATOM 862 N N . SER A 1 115 ? -10.053 1.885 16.701 1.00 97.44 115 SER A N 1
ATOM 863 C CA . SER A 1 115 ? -11.416 1.352 16.627 1.00 97.44 115 SER A CA 1
ATOM 864 C C . SER A 1 115 ? -12.303 1.912 17.734 1.00 97.44 115 SER A C 1
ATOM 866 O O . SER A 1 115 ? -11.882 2.036 18.886 1.00 97.44 115 SER A O 1
ATOM 868 N N . LEU A 1 116 ? -13.544 2.245 17.388 1.00 96.69 116 LEU A N 1
ATOM 869 C CA . LEU A 1 116 ? -14.608 2.587 18.330 1.00 96.69 116 LEU A CA 1
ATOM 870 C C . LEU A 1 116 ? -15.818 1.712 17.999 1.00 96.69 116 LEU A C 1
ATOM 872 O O . LEU A 1 116 ? -16.497 1.926 16.996 1.00 96.69 116 LEU A O 1
ATOM 876 N N . GLY A 1 117 ? -16.042 0.676 18.809 1.00 94.50 117 GLY A N 1
ATOM 877 C CA . GLY A 1 117 ? -16.968 -0.394 18.442 1.00 94.50 117 GLY A CA 1
ATOM 878 C C . GLY A 1 117 ? -16.508 -1.080 17.153 1.00 94.50 117 GLY A C 1
ATOM 879 O O . GLY A 1 117 ? -15.386 -1.578 17.079 1.00 94.50 117 GLY A O 1
ATOM 880 N N . GLN A 1 118 ? -17.368 -1.090 16.136 1.00 94.94 118 GLN A N 1
ATOM 881 C CA . GLN A 1 118 ? -17.067 -1.652 14.816 1.00 94.94 118 GLN A CA 1
ATOM 882 C C . GLN A 1 118 ? -16.550 -0.604 13.810 1.00 94.94 118 GLN A C 1
ATOM 884 O O . GLN A 1 118 ? -16.080 -0.974 12.730 1.00 94.94 118 GLN A O 1
ATOM 889 N N . THR A 1 119 ? -16.598 0.687 14.149 1.00 97.56 119 THR A N 1
ATOM 890 C CA . THR A 1 119 ? -16.056 1.752 13.300 1.00 97.56 119 THR A CA 1
ATOM 891 C C . THR A 1 119 ? -14.536 1.759 13.411 1.00 97.56 119 THR A C 1
ATOM 893 O O . THR A 1 119 ? -13.983 1.714 14.515 1.00 97.56 119 THR A O 1
ATOM 896 N N . ILE A 1 120 ? -13.855 1.807 12.267 1.00 98.25 120 ILE A N 1
ATOM 897 C CA . ILE A 1 120 ? -12.394 1.853 12.181 1.00 98.25 120 ILE A CA 1
ATOM 898 C C . ILE A 1 120 ? -11.997 3.217 11.643 1.00 98.25 120 ILE A C 1
ATOM 900 O O . ILE A 1 120 ? -12.449 3.632 10.578 1.00 98.25 120 ILE A O 1
ATOM 904 N N . TYR A 1 121 ? -11.113 3.881 12.369 1.00 98.12 121 TYR A N 1
ATOM 905 C CA . TYR A 1 121 ? -10.481 5.126 11.978 1.00 98.12 121 TYR A CA 1
ATOM 906 C C . TYR A 1 121 ? -9.081 4.835 11.462 1.00 98.12 121 TYR A C 1
ATOM 908 O O . TYR A 1 121 ? -8.363 4.029 12.054 1.00 98.12 121 TYR A O 1
ATOM 916 N N . GLN A 1 122 ? -8.679 5.521 10.400 1.00 97.81 122 GLN A N 1
ATOM 917 C CA . GLN A 1 122 ? -7.315 5.498 9.886 1.00 97.81 122 GLN A CA 1
ATOM 918 C C . GLN A 1 122 ? -6.776 6.928 9.833 1.00 97.81 122 GLN A C 1
ATOM 920 O O . GLN A 1 122 ? -7.522 7.884 9.624 1.00 97.81 122 GLN A O 1
ATOM 925 N N . ARG A 1 123 ? -5.467 7.080 10.004 1.00 96.31 123 ARG A N 1
ATOM 926 C CA . ARG A 1 123 ? -4.729 8.276 9.590 1.00 96.31 123 ARG A CA 1
ATOM 927 C C . ARG A 1 123 ? -3.439 7.875 8.898 1.00 96.31 123 ARG A C 1
ATOM 929 O O . ARG A 1 123 ? -2.881 6.822 9.196 1.00 96.31 123 ARG A O 1
ATOM 936 N N . LYS A 1 124 ? -2.919 8.742 8.036 1.00 96.88 124 LYS A N 1
ATOM 937 C CA . LYS A 1 124 ? -1.553 8.610 7.520 1.00 96.88 124 LYS A CA 1
ATOM 938 C C . LYS A 1 124 ? -0.546 9.165 8.529 1.00 96.88 124 LYS A C 1
ATOM 940 O O . LYS A 1 124 ? -0.775 10.231 9.093 1.00 96.88 124 LYS A O 1
ATOM 945 N N . ASN A 1 125 ? 0.587 8.501 8.714 1.00 96.19 125 ASN A N 1
ATOM 946 C CA . ASN A 1 125 ? 1.668 8.996 9.567 1.00 96.19 125 ASN A CA 1
ATOM 947 C C . ASN A 1 125 ? 2.645 9.899 8.787 1.00 96.19 125 ASN A C 1
ATOM 949 O O . ASN A 1 125 ? 2.813 9.708 7.579 1.00 96.19 125 ASN A O 1
ATOM 953 N N . PRO A 1 126 ? 3.305 10.869 9.454 1.00 94.81 126 PRO A N 1
ATOM 954 C CA . PRO A 1 126 ? 3.205 11.192 10.886 1.00 94.81 126 PRO A CA 1
ATOM 955 C C . PRO A 1 126 ? 2.048 12.143 11.259 1.00 94.81 126 PRO A C 1
ATOM 957 O O . PRO A 1 126 ? 1.705 12.238 12.434 1.00 94.81 126 PRO A O 1
ATOM 960 N N . SER A 1 127 ? 1.445 12.843 10.294 1.00 89.88 127 SER A N 1
ATOM 961 C CA . SER A 1 127 ? 0.603 14.024 10.567 1.00 89.88 127 SER A CA 1
ATOM 962 C C . SER A 1 127 ? -0.734 14.075 9.814 1.00 89.88 127 SER A C 1
ATOM 964 O O . SER A 1 127 ? -1.391 15.113 9.793 1.00 89.88 127 SER A O 1
ATOM 966 N N . GLY A 1 128 ? -1.170 12.976 9.197 1.00 93.06 128 GLY A N 1
ATOM 967 C CA . GLY A 1 128 ? -2.458 12.918 8.508 1.00 93.06 128 GLY A CA 1
ATOM 968 C C . GLY A 1 128 ? -3.651 13.049 9.468 1.00 93.06 128 GLY A C 1
ATOM 969 O O . GLY A 1 128 ? -3.562 12.628 10.629 1.00 93.06 128 GLY A O 1
ATOM 970 N N . PRO A 1 129 ? -4.787 13.599 9.003 1.00 94.44 129 PRO A N 1
ATOM 971 C CA . PRO A 1 129 ? -6.004 13.645 9.799 1.00 94.44 129 PRO A CA 1
ATOM 972 C C . PRO A 1 129 ? -6.576 12.238 10.004 1.00 94.44 129 PRO A C 1
ATOM 974 O O . PRO A 1 129 ? -6.379 11.338 9.186 1.00 94.44 129 PRO A O 1
ATOM 977 N N . TRP A 1 130 ? -7.317 12.066 11.097 1.00 94.56 130 TRP A N 1
ATOM 978 C CA . TRP A 1 130 ? -8.152 10.887 11.297 1.00 94.56 130 TRP A CA 1
ATOM 979 C C . TRP A 1 130 ? -9.382 10.955 10.398 1.00 94.56 130 TRP A C 1
ATOM 981 O O . TRP A 1 130 ? -10.045 11.990 10.344 1.00 94.56 130 TRP A O 1
ATOM 991 N N . TYR A 1 131 ? -9.712 9.842 9.755 1.00 93.88 131 TYR A N 1
ATOM 992 C CA . TYR A 1 131 ? -10.946 9.672 8.998 1.00 93.88 131 TYR A CA 1
ATOM 993 C C . TYR A 1 131 ? -11.534 8.280 9.234 1.00 93.88 131 TYR A C 1
ATOM 995 O O . TYR A 1 131 ? -10.837 7.362 9.675 1.00 93.88 131 TYR A O 1
ATOM 1003 N N . GLU A 1 132 ? -12.825 8.127 8.957 1.00 96.19 132 GLU A N 1
ATOM 1004 C CA . GLU A 1 132 ? -13.531 6.852 9.080 1.00 96.19 132 GLU A CA 1
ATOM 1005 C C . GLU A 1 132 ? -13.176 5.955 7.894 1.00 96.19 132 GLU A C 1
ATOM 1007 O O . GLU A 1 132 ? -13.650 6.127 6.774 1.00 96.19 132 GLU A O 1
ATOM 1012 N N . PHE A 1 133 ? -12.281 5.006 8.149 1.00 97.31 133 PHE A N 1
ATOM 1013 C CA . PHE A 1 133 ? -11.850 3.998 7.188 1.00 97.31 133 PHE A CA 1
ATOM 1014 C C . PHE A 1 133 ? -12.955 2.972 6.926 1.00 97.31 133 PHE A C 1
ATOM 1016 O O . PHE A 1 133 ? -13.129 2.514 5.795 1.00 97.31 133 PHE A O 1
ATOM 1023 N N . ARG A 1 134 ? -13.706 2.630 7.980 1.00 97.75 134 ARG A N 1
ATOM 1024 C CA . ARG A 1 134 ? -14.874 1.746 7.955 1.00 97.75 134 ARG A CA 1
ATOM 1025 C C . ARG A 1 134 ? -15.942 2.295 8.894 1.00 97.75 134 ARG A C 1
ATOM 1027 O O . ARG A 1 134 ? -15.685 2.362 10.096 1.00 97.75 134 ARG A O 1
ATOM 1034 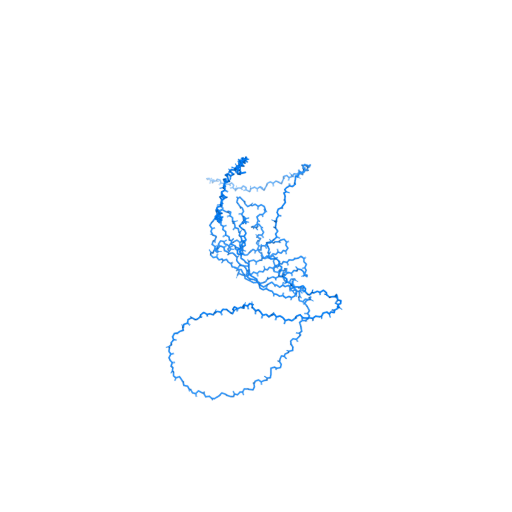N N . HIS A 1 135 ? -17.124 2.604 8.377 1.00 97.44 135 HIS A N 1
ATOM 1035 C CA . HIS A 1 135 ? -18.286 2.986 9.179 1.00 97.44 135 HIS A CA 1
ATOM 1036 C C . HIS A 1 135 ? -19.007 1.749 9.743 1.00 97.44 135 HIS A C 1
ATOM 1038 O O . HIS A 1 135 ? -18.774 0.605 9.330 1.00 97.44 135 HIS A O 1
ATOM 1044 N N . THR A 1 136 ? -19.919 1.987 10.687 1.00 94.12 136 THR A N 1
ATOM 1045 C CA . THR A 1 136 ? -20.893 0.993 11.160 1.00 94.12 136 THR A CA 1
ATOM 1046 C C . THR A 1 136 ? -22.304 1.584 11.067 1.00 94.12 136 THR A C 1
ATOM 1048 O O . THR A 1 136 ? -22.606 2.490 11.841 1.00 94.12 136 THR A O 1
ATOM 1051 N N . PRO A 1 137 ? -23.177 1.095 10.163 1.00 95.31 137 PRO A N 1
ATOM 1052 C CA . PRO A 1 137 ? -22.922 0.065 9.148 1.00 95.31 137 PRO A CA 1
ATOM 1053 C C . PRO A 1 137 ? -21.898 0.521 8.095 1.00 95.31 137 PRO A C 1
ATOM 1055 O O . PRO A 1 137 ? -21.624 1.709 7.965 1.00 95.31 137 PRO A O 1
ATOM 1058 N N . VAL A 1 138 ? -21.329 -0.428 7.342 1.00 96.12 138 VAL A N 1
ATOM 1059 C CA . VAL A 1 138 ? -20.334 -0.129 6.293 1.00 96.12 138 VAL A CA 1
ATOM 1060 C C . VAL A 1 138 ? -20.953 0.802 5.252 1.00 96.12 138 VAL A C 1
ATOM 1062 O O . VAL A 1 138 ? -21.960 0.453 4.631 1.00 96.12 138 VAL A O 1
ATOM 1065 N N . ALA A 1 139 ? -20.342 1.966 5.039 1.00 95.81 139 ALA A N 1
ATOM 1066 C CA . ALA A 1 139 ? -20.848 2.949 4.094 1.00 95.81 139 ALA A CA 1
ATOM 1067 C C . ALA A 1 139 ? -20.308 2.687 2.685 1.00 95.81 139 ALA A C 1
ATOM 1069 O O . ALA A 1 139 ? -19.235 2.116 2.476 1.00 95.81 139 ALA A O 1
ATOM 1070 N N . ALA A 1 140 ? -21.050 3.139 1.672 1.00 94.62 140 ALA A N 1
ATOM 1071 C CA . ALA A 1 140 ? -20.700 2.871 0.280 1.00 94.62 140 ALA A CA 1
ATOM 1072 C C . ALA A 1 140 ? -19.331 3.447 -0.127 1.00 94.62 140 ALA A C 1
ATOM 1074 O O . ALA A 1 140 ? -18.673 2.883 -1.003 1.00 94.62 140 ALA A O 1
ATOM 1075 N N . LYS A 1 141 ? -18.915 4.543 0.513 1.00 93.81 141 LYS A N 1
ATOM 1076 C CA . LYS A 1 141 ? -17.679 5.279 0.226 1.0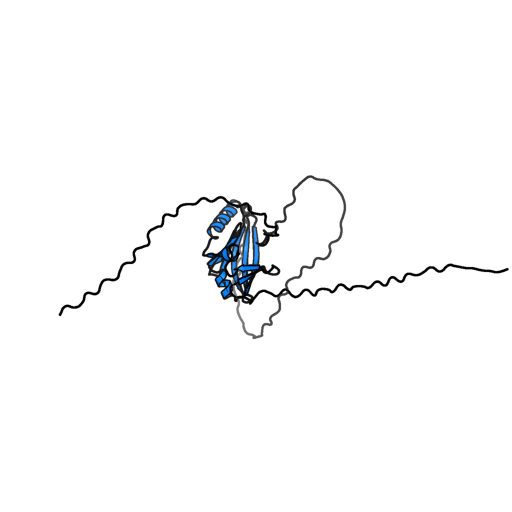0 93.81 141 LYS A CA 1
ATOM 1077 C C . LYS A 1 141 ? -16.511 4.898 1.143 1.00 93.81 141 LYS A C 1
ATOM 1079 O O . LYS A 1 141 ? -15.467 5.533 1.057 1.00 93.81 141 LYS A O 1
ATOM 1084 N N . ASP A 1 142 ? -16.677 3.885 1.992 1.00 96.00 142 ASP A N 1
ATOM 1085 C CA . ASP A 1 142 ? -15.621 3.438 2.899 1.00 96.00 142 ASP A CA 1
ATOM 1086 C C . ASP A 1 142 ? -14.372 3.027 2.134 1.00 96.00 142 ASP A C 1
ATOM 1088 O O . ASP A 1 142 ? -14.425 2.186 1.232 1.00 96.00 142 ASP A O 1
ATOM 1092 N N . GLU A 1 143 ? -13.228 3.553 2.563 1.00 94.81 143 GLU A N 1
ATOM 1093 C CA . GLU A 1 143 ? -11.929 3.143 2.038 1.00 94.81 143 GLU A CA 1
ATOM 1094 C C . GLU A 1 143 ? -11.696 1.642 2.270 1.00 94.81 143 GLU A C 1
ATOM 1096 O O . GLU A 1 143 ? -11.149 0.951 1.411 1.00 94.81 143 GLU A O 1
ATOM 1101 N N . PHE A 1 144 ? -12.237 1.099 3.365 1.00 96.81 144 PHE A N 1
ATOM 1102 C CA . PHE A 1 144 ? -12.278 -0.334 3.649 1.00 96.81 144 PHE A CA 1
ATOM 1103 C C . PHE A 1 144 ? -12.859 -1.171 2.499 1.00 96.81 144 PHE A C 1
ATOM 1105 O O . PHE A 1 144 ? -12.400 -2.288 2.268 1.00 96.81 144 PHE A O 1
ATOM 1112 N N . ARG A 1 145 ? -13.826 -0.657 1.723 1.00 97.25 145 ARG A N 1
ATOM 1113 C CA . ARG A 1 145 ? -14.400 -1.398 0.580 1.00 97.25 145 ARG A CA 1
ATOM 1114 C C . ARG A 1 145 ? -13.429 -1.547 -0.587 1.00 97.25 145 ARG A C 1
ATOM 1116 O O . ARG A 1 145 ? -13.652 -2.395 -1.447 1.00 97.25 145 ARG A O 1
ATOM 1123 N N . LYS A 1 146 ? -12.354 -0.757 -0.622 1.00 97.56 146 LYS A N 1
ATOM 1124 C CA . LYS A 1 146 ? -11.294 -0.874 -1.629 1.00 97.56 146 LYS A CA 1
ATOM 1125 C C . LYS A 1 146 ? -10.286 -1.978 -1.305 1.00 97.56 146 LYS A C 1
ATOM 1127 O O . LYS A 1 146 ? -9.432 -2.263 -2.141 1.00 97.56 146 LYS A O 1
ATOM 1132 N N . LEU A 1 147 ? -10.391 -2.613 -0.135 1.00 98.25 147 LEU A N 1
ATOM 1133 C CA . LEU A 1 147 ? -9.645 -3.818 0.210 1.00 98.25 147 LEU A CA 1
ATOM 1134 C C . LEU A 1 147 ? -10.344 -5.058 -0.355 1.00 98.25 147 LEU A C 1
ATOM 1136 O O . LEU A 1 147 ? -11.291 -5.593 0.225 1.00 98.25 147 LEU A O 1
ATOM 1140 N N . VAL A 1 148 ? -9.847 -5.551 -1.485 1.00 98.50 148 VAL A N 1
ATOM 1141 C CA . VAL A 1 148 ? -10.378 -6.740 -2.164 1.00 98.50 148 VAL A CA 1
ATOM 1142 C C . VAL A 1 148 ? -9.479 -7.946 -1.930 1.00 98.50 148 VAL A C 1
ATOM 1144 O O . VAL A 1 148 ? -8.263 -7.819 -1.854 1.00 98.50 148 VAL A O 1
ATOM 1147 N N . ARG A 1 149 ? -10.055 -9.145 -1.816 1.00 98.44 149 ARG A N 1
ATOM 1148 C CA . ARG A 1 149 ? -9.263 -10.370 -1.611 1.00 98.44 149 ARG A CA 1
ATOM 1149 C C . ARG A 1 149 ? -8.405 -10.704 -2.839 1.00 98.44 149 ARG A C 1
ATOM 1151 O O . ARG A 1 149 ? -8.868 -10.571 -3.977 1.00 98.44 149 ARG A O 1
ATOM 1158 N N . GLY A 1 150 ? -7.207 -11.221 -2.566 1.00 98.50 150 GLY A N 1
ATOM 1159 C CA . GLY A 1 150 ? -6.275 -11.760 -3.553 1.00 98.50 150 GLY A CA 1
ATOM 1160 C C . GLY A 1 150 ? -5.415 -10.715 -4.261 1.00 98.50 150 GLY A C 1
ATOM 1161 O O . GLY A 1 150 ? -5.586 -9.505 -4.093 1.00 98.50 150 GLY A O 1
ATOM 1162 N N . ASP A 1 151 ? -4.486 -11.223 -5.063 1.00 98.69 151 ASP A N 1
ATOM 1163 C CA . ASP A 1 151 ? -3.522 -10.451 -5.840 1.00 98.69 151 ASP A CA 1
ATOM 1164 C C . ASP A 1 151 ? -4.156 -9.890 -7.123 1.00 98.69 151 ASP A C 1
ATOM 1166 O O . ASP A 1 151 ? -4.653 -10.633 -7.974 1.00 98.69 151 ASP A O 1
ATOM 1170 N N . ARG A 1 152 ? -4.143 -8.559 -7.265 1.00 98.44 152 ARG A N 1
ATOM 1171 C CA . ARG A 1 152 ? -4.547 -7.834 -8.488 1.00 98.44 152 ARG A CA 1
ATOM 1172 C C . ARG A 1 152 ? -3.402 -7.002 -9.080 1.00 98.44 152 ARG A C 1
ATOM 1174 O O . ARG A 1 152 ? -3.633 -6.123 -9.910 1.00 98.44 152 ARG A O 1
ATOM 1181 N N . VAL A 1 153 ? -2.176 -7.240 -8.629 1.00 98.69 153 VAL A N 1
ATOM 1182 C CA . VAL A 1 153 ? -1.011 -6.369 -8.818 1.00 98.69 153 VAL A CA 1
ATOM 1183 C C . VAL A 1 153 ? 0.063 -7.054 -9.659 1.00 98.69 153 VAL A C 1
ATOM 1185 O O . VAL A 1 153 ? 0.562 -6.439 -10.605 1.00 98.69 153 VAL A O 1
ATOM 1188 N N . THR A 1 154 ? 0.384 -8.322 -9.389 1.00 98.56 154 THR A N 1
ATOM 1189 C CA . THR A 1 154 ? 1.552 -9.014 -9.970 1.00 98.56 154 THR A CA 1
ATOM 1190 C C . THR A 1 154 ? 1.588 -8.973 -11.494 1.00 98.56 154 THR A C 1
ATOM 1192 O O . THR A 1 154 ? 2.602 -8.603 -12.086 1.00 98.56 154 THR A O 1
ATOM 1195 N N . THR A 1 155 ? 0.465 -9.255 -12.164 1.00 98.19 155 THR A N 1
ATOM 1196 C CA . THR A 1 155 ? 0.397 -9.212 -13.636 1.00 98.19 155 THR A CA 1
ATOM 1197 C C . THR A 1 155 ? 0.698 -7.821 -14.197 1.00 98.19 155 THR A C 1
ATOM 1199 O O . THR A 1 155 ? 1.321 -7.695 -15.252 1.00 98.19 155 THR A O 1
ATOM 1202 N N . LYS A 1 156 ? 0.261 -6.756 -13.516 1.00 97.69 156 LYS A N 1
ATOM 1203 C CA . LYS A 1 156 ? 0.510 -5.381 -13.961 1.00 97.69 156 LYS A CA 1
ATOM 1204 C C . LYS A 1 156 ? 1.972 -4.995 -13.763 1.00 97.69 156 LYS A C 1
ATOM 1206 O O . LYS A 1 156 ? 2.535 -4.380 -14.665 1.00 97.69 156 LYS A O 1
ATOM 1211 N N . ILE A 1 157 ? 2.584 -5.396 -12.647 1.00 98.38 157 ILE A N 1
ATOM 1212 C CA . ILE A 1 157 ? 4.019 -5.191 -12.407 1.00 98.38 157 ILE A CA 1
ATOM 1213 C C . ILE A 1 157 ? 4.844 -5.872 -13.497 1.00 98.38 157 ILE A C 1
ATOM 1215 O O . ILE A 1 157 ? 5.642 -5.197 -14.132 1.00 98.38 157 ILE A O 1
ATOM 1219 N N . ALA A 1 158 ? 4.586 -7.146 -13.803 1.00 98.19 158 ALA A N 1
ATOM 1220 C CA . ALA A 1 158 ? 5.329 -7.866 -14.842 1.00 98.19 158 ALA A CA 1
ATOM 1221 C C . ALA A 1 158 ? 5.281 -7.152 -16.211 1.00 98.19 158 ALA A C 1
ATOM 1223 O O . ALA A 1 158 ? 6.277 -7.086 -16.930 1.00 98.19 158 ALA A O 1
ATOM 1224 N N . ARG A 1 159 ? 4.132 -6.553 -16.562 1.00 97.25 159 ARG A N 1
ATOM 1225 C CA . ARG A 1 159 ? 3.990 -5.741 -17.785 1.00 97.25 159 ARG A CA 1
ATOM 1226 C C . ARG A 1 159 ? 4.800 -4.446 -17.730 1.00 97.25 159 ARG A C 1
ATOM 1228 O O . ARG A 1 159 ? 5.366 -4.057 -18.747 1.00 97.25 159 ARG A O 1
ATOM 1235 N N . LEU A 1 160 ? 4.836 -3.775 -16.579 1.00 97.50 160 LEU A N 1
ATOM 1236 C CA . LEU A 1 160 ? 5.633 -2.561 -16.388 1.00 97.50 160 LEU A CA 1
ATOM 1237 C C . LEU A 1 160 ? 7.131 -2.866 -16.435 1.00 97.50 160 LEU A C 1
ATOM 1239 O O . LEU A 1 160 ? 7.852 -2.158 -17.125 1.00 97.50 160 LEU A O 1
ATOM 1243 N N . GLU A 1 161 ? 7.579 -3.949 -15.800 1.00 96.81 161 GLU A N 1
ATOM 1244 C CA . GLU A 1 161 ? 8.972 -4.412 -15.850 1.00 96.81 161 GLU A CA 1
ATOM 1245 C C . GLU A 1 161 ? 9.417 -4.680 -17.289 1.00 96.81 161 GLU A C 1
ATOM 1247 O O . GLU A 1 161 ? 10.418 -4.129 -17.746 1.00 96.81 161 GLU A O 1
ATOM 1252 N N . ALA A 1 162 ? 8.627 -5.450 -18.041 1.00 97.00 162 ALA A N 1
ATOM 1253 C CA . ALA A 1 162 ? 8.915 -5.732 -19.443 1.00 97.00 162 ALA A CA 1
ATOM 1254 C C . ALA A 1 162 ? 8.925 -4.461 -20.310 1.00 97.00 162 ALA A C 1
ATOM 1256 O O . ALA A 1 162 ? 9.745 -4.337 -21.219 1.00 97.00 162 ALA A O 1
ATOM 1257 N N . ALA A 1 163 ? 8.021 -3.514 -20.049 1.00 95.88 163 ALA A N 1
ATOM 1258 C CA . ALA A 1 163 ? 7.973 -2.255 -20.783 1.00 95.88 163 ALA A CA 1
ATOM 1259 C C . ALA A 1 163 ? 9.167 -1.351 -20.450 1.00 95.88 163 ALA A C 1
ATOM 1261 O O . ALA A 1 163 ? 9.770 -0.785 -21.358 1.00 95.88 163 ALA A O 1
ATOM 1262 N N . PHE A 1 164 ? 9.546 -1.242 -19.175 1.00 95.44 164 PHE A N 1
ATOM 1263 C CA . PHE A 1 164 ? 10.692 -0.435 -18.758 1.00 95.44 164 PHE A CA 1
ATOM 1264 C C . PHE A 1 164 ? 11.994 -1.010 -19.297 1.00 95.44 164 PHE A C 1
ATOM 1266 O O . PHE A 1 164 ? 12.797 -0.250 -19.816 1.00 95.44 164 PHE A O 1
ATOM 1273 N N . ALA A 1 165 ? 12.170 -2.333 -19.295 1.00 92.88 165 ALA A N 1
ATOM 1274 C CA . ALA A 1 165 ? 13.350 -2.968 -19.883 1.00 92.88 165 ALA A CA 1
ATOM 1275 C C . ALA A 1 165 ? 13.509 -2.677 -21.388 1.00 92.88 165 ALA A C 1
ATOM 1277 O O . ALA A 1 165 ? 14.627 -2.564 -21.876 1.00 92.88 165 ALA A O 1
ATOM 1278 N N . ARG A 1 166 ? 12.400 -2.532 -22.129 1.00 92.94 166 ARG A N 1
ATOM 1279 C CA . ARG A 1 166 ? 12.420 -2.192 -23.566 1.00 92.94 166 ARG A CA 1
ATOM 1280 C C . ARG A 1 166 ? 12.687 -0.715 -23.841 1.00 92.94 166 ARG A C 1
ATOM 1282 O O . ARG A 1 166 ? 13.169 -0.381 -24.916 1.00 92.94 166 ARG A O 1
ATOM 1289 N N . LEU A 1 167 ? 12.283 0.154 -22.920 1.00 89.88 167 LEU A N 1
ATOM 1290 C CA . LEU A 1 167 ? 12.325 1.607 -23.086 1.00 89.88 167 LEU A CA 1
ATOM 1291 C C . LEU A 1 167 ? 13.520 2.253 -22.380 1.00 89.88 167 LEU A C 1
ATOM 1293 O O . LEU A 1 167 ? 13.838 3.407 -22.661 1.00 89.88 167 LEU A O 1
ATOM 1297 N N . ALA A 1 168 ? 14.156 1.545 -21.448 1.00 78.56 168 ALA A N 1
ATOM 1298 C CA . ALA A 1 168 ? 15.351 2.018 -20.779 1.00 78.56 168 ALA A CA 1
ATOM 1299 C C . ALA A 1 168 ? 16.473 2.194 -21.816 1.00 78.56 168 ALA A C 1
ATOM 1301 O O . ALA A 1 168 ? 16.689 1.295 -22.636 1.00 78.56 168 ALA A O 1
ATOM 1302 N N . PRO A 1 169 ? 17.207 3.321 -21.790 1.00 69.31 169 PRO A N 1
ATOM 1303 C CA . PRO A 1 169 ? 18.415 3.460 -22.588 1.00 69.31 169 PRO A CA 1
ATOM 1304 C C . PRO A 1 169 ? 19.358 2.282 -22.302 1.00 69.31 169 PRO A C 1
ATOM 1306 O O . PRO A 1 169 ? 19.436 1.857 -21.140 1.00 69.31 169 PRO A O 1
ATOM 1309 N N . PRO A 1 170 ? 20.085 1.764 -23.311 1.00 63.97 170 PRO A N 1
ATOM 1310 C CA . PRO A 1 170 ? 21.102 0.750 -23.072 1.00 63.97 170 PRO A CA 1
ATOM 1311 C C . PRO A 1 170 ? 22.049 1.271 -21.991 1.00 63.97 170 PRO A C 1
ATOM 1313 O O . PRO A 1 170 ? 22.641 2.341 -22.137 1.00 63.97 170 PRO A O 1
ATOM 1316 N N . GLN A 1 171 ? 22.139 0.546 -20.874 1.00 57.22 171 GLN A N 1
ATOM 1317 C CA . GLN A 1 171 ? 23.105 0.879 -19.835 1.00 57.22 171 GLN A CA 1
ATOM 1318 C C . GLN A 1 171 ? 24.494 0.815 -20.481 1.00 57.22 171 GLN A C 1
ATOM 1320 O O . GLN A 1 171 ? 24.765 -0.158 -21.195 1.00 57.22 171 GLN A O 1
ATOM 1325 N N . PRO A 1 172 ? 25.361 1.830 -20.298 1.00 57.31 172 PRO A N 1
ATOM 1326 C CA . PRO A 1 172 ? 26.715 1.755 -20.816 1.00 57.31 172 PRO A CA 1
ATOM 1327 C C . PRO A 1 172 ? 27.343 0.490 -20.242 1.00 57.31 172 PRO A C 1
ATOM 1329 O O . PRO A 1 172 ? 27.419 0.336 -19.024 1.00 57.31 172 PRO A O 1
ATOM 1332 N N . SER A 1 173 ? 27.711 -0.437 -21.131 1.00 56.44 173 SER A N 1
ATOM 1333 C CA . SER A 1 173 ? 28.384 -1.680 -20.775 1.00 56.44 173 SER A CA 1
ATOM 1334 C C . SER A 1 173 ? 29.544 -1.319 -19.862 1.00 56.44 173 SER A C 1
ATOM 1336 O O . SER A 1 173 ? 30.521 -0.724 -20.321 1.00 56.44 173 SER A O 1
ATOM 1338 N N . SER A 1 174 ? 29.447 -1.644 -18.574 1.00 58.72 174 SER A N 1
ATOM 1339 C CA . SER A 1 174 ? 30.606 -1.610 -17.699 1.00 58.72 174 SER A CA 1
ATOM 1340 C C . SER A 1 174 ? 31.611 -2.564 -18.329 1.00 58.72 174 SER A C 1
ATOM 1342 O O . SER A 1 174 ? 31.386 -3.776 -18.340 1.00 58.72 174 SER A O 1
ATOM 1344 N N . LYS A 1 175 ? 32.669 -2.020 -18.943 1.00 57.53 175 LYS A N 1
ATOM 1345 C CA . LYS A 1 175 ? 33.842 -2.817 -19.299 1.00 57.53 175 LYS A CA 1
ATOM 1346 C C . LYS A 1 175 ? 34.211 -3.625 -18.052 1.00 57.53 175 LYS A C 1
ATOM 1348 O O . LYS A 1 175 ? 34.212 -3.033 -16.968 1.00 57.53 175 LYS A O 1
ATOM 1353 N N . PRO A 1 176 ? 34.499 -4.931 -18.176 1.00 58.22 176 PRO A N 1
ATOM 1354 C CA . PRO A 1 176 ? 35.162 -5.649 -17.103 1.00 58.22 176 PRO A CA 1
ATOM 1355 C C . PRO A 1 176 ? 36.356 -4.795 -16.681 1.00 58.22 176 PRO A C 1
ATOM 1357 O O . PRO A 1 176 ? 37.175 -4.436 -17.527 1.00 58.22 176 PRO A O 1
ATOM 1360 N N . LEU A 1 177 ? 36.402 -4.377 -15.414 1.00 59.41 177 LEU A N 1
ATOM 1361 C CA . LEU A 1 177 ? 37.668 -3.921 -14.866 1.00 59.41 177 LEU A CA 1
ATOM 1362 C C . LEU A 1 177 ? 38.608 -5.104 -15.053 1.00 59.41 177 LEU A C 1
ATOM 1364 O O . LEU A 1 177 ? 38.307 -6.194 -14.567 1.00 59.41 177 LEU A O 1
ATOM 1368 N N . ASP A 1 178 ? 39.681 -4.894 -15.809 1.00 59.03 178 ASP A N 1
ATOM 1369 C CA . ASP A 1 178 ? 40.792 -5.825 -15.886 1.00 59.03 178 ASP A CA 1
ATOM 1370 C C . ASP A 1 178 ? 41.315 -6.002 -14.456 1.00 59.03 178 ASP A C 1
ATOM 1372 O O . ASP A 1 178 ? 42.121 -5.216 -13.954 1.00 59.03 178 ASP A O 1
ATOM 1376 N N . VAL A 1 179 ? 40.777 -6.997 -13.747 1.00 61.09 179 VAL A N 1
ATOM 1377 C CA . VAL A 1 179 ? 41.316 -7.445 -12.472 1.00 61.09 179 VAL A CA 1
ATOM 1378 C C . VAL A 1 179 ? 42.624 -8.120 -12.836 1.00 61.09 179 VAL A C 1
ATOM 1380 O O . VAL A 1 179 ? 42.647 -9.274 -13.265 1.00 61.09 179 VAL A O 1
ATOM 1383 N N . ALA A 1 180 ? 43.714 -7.360 -12.732 1.00 60.81 180 ALA A N 1
ATOM 1384 C CA . ALA A 1 180 ? 45.048 -7.919 -12.806 1.00 60.81 180 ALA A CA 1
ATOM 1385 C C . ALA A 1 180 ? 45.127 -9.097 -11.816 1.00 60.81 180 ALA A C 1
ATOM 1387 O O . ALA A 1 180 ? 44.645 -8.974 -10.683 1.00 60.81 180 ALA A O 1
ATOM 1388 N N . PRO A 1 181 ? 45.683 -10.248 -12.225 1.00 54.62 181 PRO A N 1
ATOM 1389 C CA . PRO A 1 181 ? 45.768 -11.408 -11.358 1.00 54.62 181 PRO A CA 1
ATOM 1390 C C . PRO A 1 181 ? 46.610 -11.047 -10.135 1.00 54.62 181 PRO A C 1
ATOM 1392 O O . PRO A 1 181 ? 47.781 -10.689 -10.253 1.00 54.62 181 PRO A O 1
ATOM 1395 N N . VAL A 1 182 ? 46.000 -11.137 -8.953 1.00 61.12 182 VAL A N 1
ATOM 1396 C CA . VAL A 1 182 ? 46.727 -11.105 -7.687 1.00 61.12 182 VAL A CA 1
ATOM 1397 C C . VAL A 1 182 ? 47.576 -12.371 -7.662 1.00 61.12 182 VAL A C 1
ATOM 1399 O O . VAL A 1 182 ? 47.060 -13.477 -7.505 1.00 61.12 182 VAL A O 1
ATOM 1402 N N . THR A 1 183 ? 48.876 -12.224 -7.899 1.00 51.94 183 THR A N 1
ATOM 1403 C CA . THR A 1 183 ? 49.846 -13.302 -7.723 1.00 51.94 183 THR A CA 1
ATOM 1404 C C . THR A 1 183 ? 49.813 -13.752 -6.269 1.00 51.94 183 THR A C 1
ATOM 1406 O O . THR A 1 183 ? 50.057 -12.958 -5.362 1.00 51.94 183 THR A O 1
ATOM 1409 N N . ALA A 1 184 ? 49.476 -15.024 -6.069 1.00 50.44 184 ALA A N 1
ATOM 1410 C CA . ALA A 1 184 ? 49.516 -15.695 -4.784 1.00 50.44 184 ALA A CA 1
ATOM 1411 C C . ALA A 1 184 ? 50.960 -15.742 -4.260 1.00 50.44 184 ALA A C 1
ATOM 1413 O O . ALA A 1 184 ? 51.845 -16.276 -4.928 1.00 50.44 184 ALA A O 1
ATOM 1414 N N . THR A 1 185 ? 51.177 -15.201 -3.062 1.00 51.81 185 THR A N 1
ATOM 1415 C CA . THR A 1 185 ? 52.369 -15.478 -2.257 1.00 51.81 185 THR A CA 1
ATOM 1416 C C . THR A 1 185 ? 52.024 -16.592 -1.268 1.00 51.81 185 THR A C 1
ATOM 1418 O O . THR A 1 185 ? 51.004 -16.527 -0.583 1.00 51.81 185 THR A O 1
ATOM 1421 N N . ASP A 1 186 ? 52.876 -17.615 -1.271 1.00 46.50 186 ASP A N 1
ATOM 1422 C CA . ASP A 1 186 ? 52.853 -18.875 -0.515 1.00 46.50 186 ASP A CA 1
ATOM 1423 C C . ASP A 1 186 ? 52.641 -18.715 1.014 1.00 46.50 186 ASP A C 1
ATOM 1425 O O . ASP A 1 186 ? 53.080 -17.709 1.585 1.00 46.50 186 ASP A O 1
ATOM 1429 N N . PRO A 1 187 ? 52.044 -19.704 1.720 1.00 58.72 187 PRO A N 1
ATOM 1430 C CA . PRO A 1 187 ? 51.824 -19.672 3.157 1.00 58.72 187 PRO A CA 1
ATOM 1431 C C . PRO A 1 187 ? 52.953 -20.394 3.907 1.00 58.72 187 PRO A C 1
ATOM 1433 O O . PRO A 1 187 ? 53.131 -21.603 3.781 1.00 58.72 187 PRO A O 1
ATOM 1436 N N . ALA A 1 188 ? 53.669 -19.687 4.778 1.00 49.00 188 ALA A N 1
ATOM 1437 C CA . ALA A 1 188 ? 54.482 -20.328 5.807 1.00 49.00 188 ALA A CA 1
ATOM 1438 C C . ALA A 1 188 ? 54.680 -19.396 7.008 1.00 49.00 188 ALA A C 1
ATOM 1440 O O . ALA A 1 188 ? 55.466 -18.458 6.930 1.00 49.00 188 ALA A O 1
ATOM 1441 N N . ALA A 1 189 ? 53.949 -19.674 8.095 1.00 40.78 189 ALA A N 1
ATOM 1442 C CA . ALA A 1 189 ? 54.408 -19.659 9.494 1.00 40.78 189 ALA A CA 1
ATOM 1443 C C . ALA A 1 189 ? 53.233 -19.411 10.465 1.00 40.78 189 ALA A C 1
ATOM 1445 O O . ALA A 1 189 ? 52.738 -18.298 10.609 1.00 40.78 189 ALA A O 1
ATOM 1446 N N . ALA A 1 190 ? 52.826 -20.468 11.167 1.00 45.78 190 ALA A N 1
ATOM 1447 C CA . ALA A 1 190 ? 52.353 -20.398 12.556 1.00 45.78 190 ALA A CA 1
ATOM 1448 C C . ALA A 1 190 ? 53.584 -20.622 13.478 1.00 45.78 190 ALA A C 1
ATOM 1450 O O . ALA A 1 190 ? 54.609 -21.056 12.938 1.00 45.78 190 ALA A O 1
ATOM 1451 N N . PRO A 1 191 ? 53.548 -20.428 14.820 1.00 59.25 191 PRO A N 1
ATOM 1452 C CA . PRO A 1 191 ? 52.398 -20.273 15.734 1.00 59.25 191 PRO A CA 1
ATOM 1453 C C . PRO A 1 191 ? 52.528 -19.046 16.682 1.00 59.25 191 PRO A C 1
ATOM 1455 O O . PRO A 1 191 ? 53.544 -18.357 16.673 1.00 59.25 191 PRO A O 1
ATOM 1458 N N . THR A 1 192 ? 51.551 -18.672 17.521 1.00 39.00 192 THR A N 1
ATOM 1459 C CA . THR A 1 192 ? 51.410 -19.129 18.929 1.00 39.00 192 THR A CA 1
ATOM 1460 C C . THR A 1 192 ? 50.276 -18.319 19.604 1.00 39.00 192 THR A C 1
ATOM 1462 O O . THR A 1 192 ? 50.304 -17.092 19.559 1.00 39.00 192 THR A O 1
ATOM 1465 N N . GLU A 1 193 ? 49.288 -18.991 20.210 1.00 45.69 193 GLU A N 1
ATOM 1466 C CA . GLU A 1 193 ? 48.361 -18.473 21.253 1.00 45.69 193 GLU A CA 1
ATOM 1467 C C . GLU A 1 193 ? 49.047 -18.529 22.646 1.00 45.69 193 GLU A C 1
ATOM 1469 O O . GLU A 1 193 ? 50.073 -19.208 22.720 1.00 45.69 193 GLU A O 1
ATOM 1474 N N . PRO A 1 194 ? 48.543 -17.957 23.774 1.00 54.94 194 PRO A N 1
ATOM 1475 C CA . PRO A 1 194 ? 47.167 -17.503 24.059 1.00 54.94 194 PRO A CA 1
ATOM 1476 C C . PRO A 1 194 ? 47.057 -16.168 24.836 1.00 54.94 194 PRO A C 1
ATOM 1478 O O . PRO A 1 194 ? 48.022 -15.691 25.430 1.00 54.94 194 PRO A O 1
ATOM 1481 N N . GLY A 1 195 ? 45.848 -15.601 24.936 1.00 37.25 195 GLY A N 1
ATOM 1482 C CA . GLY A 1 195 ? 45.604 -14.564 25.943 1.00 37.25 195 GLY A CA 1
ATOM 1483 C C . GLY A 1 195 ? 44.317 -13.755 25.812 1.00 37.25 195 GLY A C 1
ATOM 1484 O O . GLY A 1 195 ? 44.228 -12.853 24.993 1.00 37.25 195 GLY A O 1
ATOM 1485 N N . GLU A 1 196 ? 43.423 -14.007 26.765 1.00 42.81 196 GLU A N 1
ATOM 1486 C CA . GLU A 1 196 ? 42.667 -12.988 27.504 1.00 42.81 196 GLU A CA 1
ATOM 1487 C C . GLU A 1 196 ? 41.265 -12.569 27.016 1.00 42.81 196 GLU A C 1
ATOM 1489 O O . GLU A 1 196 ? 41.039 -11.836 26.057 1.00 42.81 196 GLU A O 1
ATOM 1494 N N . THR A 1 197 ? 40.299 -13.035 27.806 1.00 48.97 197 THR A N 1
ATOM 1495 C CA . THR A 1 197 ? 38.913 -12.592 27.926 1.00 48.97 197 THR A CA 1
ATOM 1496 C C . THR A 1 197 ? 38.810 -11.151 28.433 1.00 48.97 197 THR A C 1
ATOM 1498 O O . THR A 1 197 ? 39.295 -10.853 29.523 1.00 48.97 197 THR A O 1
ATOM 1501 N N . GLY A 1 198 ? 38.065 -10.299 27.723 1.00 42.81 198 GLY A N 1
ATOM 1502 C CA . GLY A 1 198 ? 37.645 -8.977 28.199 1.00 42.81 198 GLY A CA 1
ATOM 1503 C C . GLY A 1 198 ? 36.369 -8.489 27.488 1.00 42.81 198 GLY A C 1
ATOM 1504 O O . GLY A 1 198 ? 36.180 -8.808 26.314 1.00 42.81 198 GLY A O 1
ATOM 1505 N N . PRO A 1 199 ? 35.455 -7.776 28.175 1.00 50.53 199 PRO A N 1
ATOM 1506 C CA . PRO A 1 199 ? 34.094 -7.534 27.700 1.00 50.53 199 PRO A CA 1
ATOM 1507 C C . PRO A 1 199 ? 33.993 -6.345 26.733 1.00 50.53 199 PRO A C 1
ATOM 1509 O O . PRO A 1 199 ? 34.664 -5.330 26.891 1.00 50.53 199 PRO A O 1
ATOM 1512 N N . VAL A 1 200 ? 33.089 -6.468 25.757 1.00 50.31 200 VAL A N 1
ATOM 1513 C CA . VAL A 1 200 ? 32.753 -5.443 24.757 1.00 50.31 200 VAL A CA 1
ATOM 1514 C C . VAL A 1 200 ? 31.831 -4.378 25.370 1.00 50.31 200 VAL A C 1
ATOM 1516 O O . VAL A 1 200 ? 30.724 -4.727 25.788 1.00 50.31 200 VAL A O 1
ATOM 1519 N N . PRO A 1 201 ? 32.196 -3.082 25.380 1.00 43.94 201 PRO A N 1
ATOM 1520 C CA . PRO A 1 201 ? 31.229 -2.012 25.575 1.00 43.94 201 PRO A CA 1
ATOM 1521 C C . PRO A 1 201 ? 30.565 -1.625 24.245 1.00 43.94 201 PRO A C 1
ATOM 1523 O O . PRO A 1 201 ? 31.221 -1.409 23.226 1.00 43.94 201 PRO A O 1
ATOM 1526 N N . ALA A 1 202 ? 29.239 -1.508 24.281 1.00 43.34 202 ALA A N 1
ATOM 1527 C CA . ALA A 1 202 ? 28.440 -0.900 23.229 1.00 43.34 202 ALA A CA 1
ATOM 1528 C C . ALA A 1 202 ? 28.757 0.603 23.138 1.00 43.34 202 ALA A C 1
ATOM 1530 O O . ALA A 1 202 ? 28.475 1.360 24.066 1.00 43.34 202 ALA A O 1
ATOM 1531 N N . GLY A 1 203 ? 29.343 1.022 22.016 1.00 32.47 203 GLY A N 1
ATOM 1532 C CA . GLY A 1 203 ? 29.502 2.425 21.639 1.00 32.47 203 GLY A CA 1
ATOM 1533 C C . GLY A 1 203 ? 28.453 2.828 20.590 1.00 32.47 203 GLY A C 1
ATOM 1534 O O . GLY A 1 203 ? 28.190 2.042 19.678 1.00 32.47 203 GLY A O 1
ATOM 1535 N N . PRO A 1 204 ? 27.834 4.016 20.700 1.00 36.88 204 PRO A N 1
ATOM 1536 C CA . PRO A 1 204 ? 26.829 4.491 19.756 1.00 36.88 204 PRO A CA 1
ATOM 1537 C C . PRO A 1 204 ? 27.470 4.939 18.436 1.00 36.88 204 PRO A C 1
ATOM 1539 O O . PRO A 1 204 ? 28.420 5.717 18.418 1.00 36.88 204 PRO A O 1
ATOM 1542 N N . THR A 1 205 ? 26.921 4.476 17.315 1.00 34.06 205 THR A N 1
ATOM 1543 C CA . THR A 1 205 ? 27.219 5.023 15.988 1.00 34.06 205 THR A CA 1
ATOM 1544 C C . THR A 1 205 ? 26.439 6.326 15.810 1.00 34.06 205 THR A C 1
ATOM 1546 O O . THR A 1 205 ? 25.252 6.311 15.486 1.00 34.06 205 THR A O 1
ATOM 1549 N N . GLU A 1 206 ? 27.096 7.459 16.055 1.00 31.47 206 GLU A N 1
ATOM 1550 C CA . GLU A 1 206 ? 26.623 8.773 15.615 1.00 31.47 206 GLU A CA 1
ATOM 1551 C C . GLU A 1 206 ? 26.639 8.855 14.081 1.00 31.47 206 GLU A C 1
ATOM 1553 O O . GLU A 1 206 ? 27.609 8.478 13.421 1.00 31.47 206 GLU A O 1
ATOM 1558 N N . MET A 1 207 ? 25.541 9.349 13.505 1.00 32.34 207 MET A N 1
ATOM 1559 C CA . MET A 1 207 ? 25.462 9.710 12.090 1.00 32.34 207 MET A CA 1
ATOM 1560 C C . MET A 1 207 ? 26.171 11.051 11.847 1.00 32.34 207 MET A C 1
ATOM 1562 O O . MET A 1 207 ? 26.029 11.956 12.670 1.00 32.34 207 MET A O 1
ATOM 1566 N N . PRO A 1 208 ? 26.861 11.252 10.709 1.00 32.09 208 PRO A N 1
ATOM 1567 C CA . PRO A 1 208 ? 27.419 12.555 10.379 1.00 32.09 208 PRO A CA 1
ATOM 1568 C C . PRO A 1 208 ? 26.301 13.564 10.079 1.00 32.09 208 PRO A C 1
ATOM 1570 O O . PRO A 1 208 ? 25.525 13.420 9.131 1.00 32.09 208 PRO A O 1
ATOM 1573 N N . VAL A 1 209 ? 26.251 14.606 10.905 1.00 31.20 209 VAL A N 1
ATOM 1574 C CA . VAL A 1 209 ? 25.497 15.842 10.686 1.00 31.20 209 VAL A CA 1
ATOM 1575 C C . VAL A 1 209 ? 26.189 16.625 9.569 1.00 31.20 209 VAL A C 1
ATOM 1577 O O . VAL A 1 209 ? 27.328 17.053 9.726 1.00 31.20 209 VAL A O 1
ATOM 1580 N N . ILE A 1 210 ? 25.505 16.828 8.442 1.00 30.58 210 ILE A N 1
ATOM 1581 C CA . ILE A 1 210 ? 25.914 17.814 7.434 1.00 30.58 210 ILE A CA 1
ATOM 1582 C C . ILE A 1 210 ? 25.205 19.127 7.773 1.00 30.58 210 ILE A C 1
ATOM 1584 O O . ILE A 1 210 ? 24.020 19.300 7.489 1.00 30.58 210 ILE A O 1
ATOM 1588 N N . THR A 1 211 ? 25.931 20.044 8.407 1.00 30.34 211 THR A N 1
ATOM 1589 C CA . THR A 1 211 ? 25.583 21.466 8.509 1.00 30.34 211 THR A CA 1
ATOM 1590 C C . THR A 1 211 ? 25.967 22.193 7.216 1.00 30.34 211 THR A C 1
ATOM 1592 O O . THR A 1 211 ? 27.038 21.929 6.667 1.00 30.34 211 THR A O 1
ATOM 1595 N N . PRO A 1 212 ? 25.149 23.140 6.723 1.00 30.53 212 PRO A N 1
ATOM 1596 C CA . PRO A 1 212 ? 25.567 24.056 5.677 1.00 30.53 212 PRO A CA 1
ATOM 1597 C C . PRO A 1 212 ? 25.962 25.401 6.297 1.00 30.53 212 PRO A C 1
ATOM 1599 O O . PRO A 1 212 ? 25.096 26.144 6.748 1.00 30.53 212 PRO A O 1
ATOM 1602 N N . GLU A 1 213 ? 27.246 25.757 6.257 1.00 33.22 213 GLU A N 1
ATOM 1603 C CA . GLU A 1 213 ? 27.638 27.168 6.282 1.00 33.22 213 GLU A CA 1
ATOM 1604 C C . GLU A 1 213 ? 28.699 27.498 5.226 1.00 33.22 213 GLU A C 1
ATOM 1606 O O . GLU A 1 213 ? 29.708 26.817 5.068 1.00 33.22 213 GLU A O 1
ATOM 1611 N N . ALA A 1 214 ? 28.401 28.609 4.548 1.00 30.62 214 ALA A N 1
ATOM 1612 C CA . ALA A 1 214 ? 29.291 29.583 3.933 1.00 30.62 214 ALA A CA 1
ATOM 1613 C C . ALA A 1 214 ? 30.233 29.136 2.799 1.00 30.62 214 ALA A C 1
ATOM 1615 O O . ALA A 1 214 ? 31.383 28.768 3.017 1.00 30.62 214 ALA A O 1
ATOM 1616 N N . GLN A 1 215 ? 29.819 29.430 1.561 1.00 32.84 215 GLN A N 1
ATOM 1617 C CA . GLN A 1 215 ? 30.727 30.081 0.614 1.00 32.84 215 GLN A CA 1
ATOM 1618 C C . GLN A 1 215 ? 30.051 31.300 -0.011 1.00 32.84 215 GLN A C 1
ATOM 1620 O O . GLN A 1 215 ? 29.077 31.207 -0.754 1.00 32.84 215 GLN A O 1
ATOM 1625 N N . THR A 1 216 ? 30.606 32.455 0.335 1.00 33.75 216 THR A N 1
ATOM 1626 C CA . THR A 1 216 ? 30.258 33.775 -0.176 1.00 33.75 216 THR A CA 1
ATOM 1627 C C . THR A 1 216 ? 31.339 34.209 -1.171 1.00 33.75 216 THR A C 1
ATOM 1629 O O . THR A 1 216 ? 32.524 34.014 -0.918 1.00 33.75 216 THR A O 1
ATOM 1632 N N . LEU A 1 217 ? 30.884 34.866 -2.247 1.00 35.25 217 LEU A N 1
ATOM 1633 C CA . LEU A 1 217 ? 31.597 35.700 -3.233 1.00 35.25 217 LEU A CA 1
ATOM 1634 C C . LEU A 1 217 ? 32.325 35.016 -4.403 1.00 35.25 217 LEU A C 1
ATOM 1636 O O . LEU A 1 217 ? 33.466 34.579 -4.290 1.00 35.25 217 LEU A O 1
ATOM 1640 N N . ARG A 1 218 ? 31.743 35.186 -5.599 1.00 35.12 218 ARG A N 1
ATOM 1641 C CA . ARG A 1 218 ? 32.235 36.160 -6.599 1.00 35.12 218 ARG A CA 1
ATOM 1642 C C . ARG A 1 218 ? 31.168 36.436 -7.671 1.00 35.12 218 ARG A C 1
ATOM 1644 O O . ARG A 1 218 ? 30.842 35.568 -8.470 1.00 35.12 218 ARG A O 1
ATOM 1651 N N . SER A 1 219 ? 30.667 37.671 -7.694 1.00 35.66 219 SER A N 1
ATOM 1652 C CA . SER A 1 219 ? 30.022 38.281 -8.865 1.00 35.66 219 SER A CA 1
ATOM 1653 C C . SER A 1 219 ? 31.093 38.795 -9.825 1.00 35.66 219 SER A C 1
ATOM 1655 O O . SER A 1 219 ? 32.009 39.467 -9.358 1.00 35.66 219 SER A O 1
ATOM 1657 N N . SER A 1 220 ? 30.949 38.556 -11.136 1.00 35.31 220 SER A N 1
ATOM 1658 C CA . SER A 1 220 ? 30.924 39.620 -12.162 1.00 35.31 220 SER A CA 1
ATOM 1659 C C . SER A 1 220 ? 30.719 39.079 -13.595 1.00 35.31 220 SER A C 1
ATOM 1661 O O . SER A 1 220 ? 31.340 38.093 -13.975 1.00 35.31 220 SER A O 1
ATOM 1663 N N . ALA A 1 221 ? 29.925 39.839 -14.366 1.00 35.44 221 ALA A N 1
ATOM 1664 C CA . ALA A 1 221 ? 29.955 40.075 -15.823 1.00 35.44 221 ALA A CA 1
ATOM 1665 C C . ALA A 1 221 ? 29.357 39.065 -16.847 1.00 35.44 221 ALA A C 1
ATOM 1667 O O . ALA A 1 221 ? 30.007 38.136 -17.305 1.00 35.44 221 ALA A O 1
ATOM 1668 N N . ALA A 1 222 ? 28.116 39.384 -17.256 1.00 34.72 222 ALA A N 1
ATOM 1669 C CA . ALA A 1 222 ? 27.579 39.633 -18.613 1.00 34.72 222 ALA A CA 1
ATOM 1670 C C . ALA A 1 222 ? 27.927 38.748 -19.844 1.00 34.72 222 ALA A C 1
ATOM 1672 O O . ALA A 1 222 ? 29.065 38.704 -20.300 1.00 34.72 222 ALA A O 1
ATOM 1673 N N . GLY A 1 223 ? 26.865 38.248 -20.504 1.00 29.81 223 GLY A N 1
ATOM 1674 C CA . GLY A 1 223 ? 26.813 37.858 -21.927 1.00 29.81 223 GLY A CA 1
ATOM 1675 C C . GLY A 1 223 ? 25.621 36.926 -22.257 1.00 29.81 223 GLY A C 1
ATOM 1676 O O . GLY A 1 223 ? 25.433 35.965 -21.515 1.00 29.81 223 GLY A O 1
ATOM 1677 N N . PRO A 1 224 ? 24.798 37.175 -23.304 1.00 45.41 224 PRO A N 1
ATOM 1678 C CA . PRO A 1 224 ? 23.560 36.430 -23.565 1.00 45.41 224 PRO A CA 1
ATOM 1679 C C . PRO A 1 224 ? 23.788 35.254 -24.528 1.00 45.41 224 PRO A C 1
ATOM 1681 O O . PRO A 1 224 ? 24.392 35.440 -25.580 1.00 45.41 224 PRO A O 1
ATOM 1684 N N . VAL A 1 225 ? 23.275 34.061 -24.204 1.00 37.47 225 VAL A N 1
ATOM 1685 C CA . VAL A 1 225 ? 23.179 32.928 -25.143 1.00 37.47 225 VAL A CA 1
ATOM 1686 C C . VAL A 1 225 ? 21.877 32.161 -24.899 1.00 37.47 225 VAL A C 1
ATOM 1688 O O . VAL A 1 225 ? 21.461 31.955 -23.760 1.00 37.47 225 VAL A O 1
ATOM 1691 N N . GLU A 1 226 ? 21.252 31.797 -26.013 1.00 33.66 226 GLU A N 1
ATOM 1692 C CA . GLU A 1 226 ? 19.944 31.184 -26.217 1.00 33.66 226 GLU A CA 1
ATOM 1693 C C . GLU A 1 226 ? 19.556 29.978 -25.341 1.00 33.66 226 GLU A C 1
ATOM 1695 O O . GLU A 1 226 ? 20.327 29.058 -25.070 1.00 33.66 226 GLU A O 1
ATOM 1700 N N . ASP A 1 227 ? 18.272 30.018 -24.976 1.00 41.69 227 ASP A N 1
ATOM 1701 C CA . ASP A 1 227 ? 17.266 28.951 -24.949 1.00 41.69 227 ASP A CA 1
ATOM 1702 C C . ASP A 1 227 ? 17.762 27.487 -24.899 1.00 41.69 227 ASP A C 1
ATOM 1704 O O . ASP A 1 227 ? 17.954 26.802 -25.907 1.00 41.69 227 ASP A O 1
ATOM 1708 N N . ARG A 1 228 ? 17.888 26.959 -23.675 1.00 30.95 228 ARG A N 1
ATOM 1709 C CA . ARG A 1 228 ? 17.848 25.518 -23.381 1.00 30.95 228 ARG A CA 1
ATOM 1710 C C . ARG A 1 228 ? 16.896 25.282 -22.206 1.00 30.95 228 ARG A C 1
ATOM 1712 O O . ARG A 1 228 ? 17.100 25.886 -21.152 1.00 30.95 228 ARG A O 1
ATOM 1719 N N . PRO A 1 229 ? 15.907 24.377 -22.313 1.00 32.59 229 PRO A N 1
ATOM 1720 C CA . PRO A 1 229 ? 15.094 24.008 -21.165 1.00 32.59 229 PRO A CA 1
ATOM 1721 C C . PRO A 1 229 ? 15.952 23.266 -20.131 1.00 32.59 229 PRO A C 1
ATOM 1723 O O . PRO A 1 229 ? 16.671 22.314 -20.447 1.00 32.59 229 PRO A O 1
ATOM 1726 N N . ALA A 1 230 ? 15.876 23.733 -18.886 1.00 29.27 230 ALA A N 1
ATOM 1727 C CA . ALA A 1 230 ? 16.549 23.150 -17.733 1.00 29.27 230 ALA A CA 1
ATOM 1728 C C . ALA A 1 230 ? 16.076 21.704 -17.459 1.00 29.27 230 ALA A C 1
ATOM 1730 O O . ALA A 1 230 ? 14.909 21.378 -17.698 1.00 29.27 230 ALA A O 1
ATOM 1731 N N . PRO A 1 231 ? 16.942 20.826 -16.916 1.00 28.94 231 PRO A N 1
ATOM 1732 C CA . PRO A 1 231 ? 16.535 19.498 -16.478 1.00 28.94 231 PRO A CA 1
ATOM 1733 C C . PRO A 1 231 ? 15.570 19.606 -15.289 1.00 28.94 231 PRO A C 1
ATOM 1735 O O . PRO A 1 231 ? 15.898 20.151 -14.236 1.00 28.94 231 PRO A O 1
ATOM 1738 N N . MET A 1 232 ? 14.363 19.072 -15.472 1.00 28.58 232 MET A N 1
ATOM 1739 C CA . MET A 1 232 ? 13.348 18.939 -14.430 1.00 28.58 232 MET A CA 1
ATOM 1740 C C . MET A 1 232 ? 13.888 18.066 -13.290 1.00 28.58 232 MET A C 1
ATOM 1742 O O . MET A 1 232 ? 14.067 16.858 -13.452 1.00 28.58 232 MET A O 1
ATOM 1746 N N . ASN A 1 233 ? 14.120 18.678 -12.128 1.00 27.44 233 ASN A N 1
ATOM 1747 C CA . ASN A 1 233 ? 14.320 17.980 -10.861 1.00 27.44 233 ASN A CA 1
ATOM 1748 C C . ASN A 1 233 ? 13.080 17.114 -10.582 1.00 27.44 233 ASN A C 1
ATOM 1750 O O . ASN A 1 233 ? 12.003 17.620 -10.268 1.00 27.44 233 ASN A O 1
ATOM 1754 N N . GLY A 1 234 ? 13.220 15.800 -10.760 1.00 25.66 234 GLY A N 1
ATOM 1755 C CA . GLY A 1 234 ? 12.145 14.829 -10.591 1.00 25.66 234 GLY A CA 1
ATOM 1756 C C . GLY A 1 234 ? 11.768 14.652 -9.124 1.00 25.66 234 GLY A C 1
ATOM 1757 O O . GLY A 1 234 ? 12.359 13.837 -8.417 1.00 25.66 234 GLY A O 1
ATOM 1758 N N . SER A 1 235 ? 10.754 15.387 -8.670 1.00 25.48 235 SER A N 1
ATOM 1759 C CA . SER A 1 235 ? 10.036 15.059 -7.438 1.00 25.48 235 SER A CA 1
ATOM 1760 C C . SER A 1 235 ? 9.460 13.637 -7.535 1.00 25.48 235 SER A C 1
ATOM 1762 O O . SER A 1 235 ? 8.917 13.272 -8.582 1.00 25.48 235 SER A O 1
ATOM 1764 N N . PRO A 1 236 ? 9.545 12.815 -6.470 1.00 33.41 236 PRO A N 1
ATOM 1765 C CA . PRO A 1 236 ? 8.851 11.532 -6.437 1.00 33.41 236 PRO A CA 1
ATOM 1766 C C . PRO A 1 236 ? 7.340 11.751 -6.638 1.00 33.41 236 PRO A C 1
ATOM 1768 O O . PRO A 1 236 ? 6.822 12.794 -6.225 1.00 33.41 236 PRO A O 1
ATOM 1771 N N . PRO A 1 237 ? 6.616 10.798 -7.259 1.00 33.25 237 PRO A N 1
ATOM 1772 C CA . PRO A 1 237 ? 5.173 10.921 -7.429 1.00 33.25 237 PRO A CA 1
ATOM 1773 C C . PRO A 1 237 ? 4.499 11.129 -6.065 1.00 33.25 237 PRO A C 1
ATOM 1775 O O . PRO A 1 237 ? 4.968 10.577 -5.061 1.00 33.25 237 PRO A O 1
ATOM 1778 N N . PRO A 1 238 ? 3.411 11.917 -6.001 1.00 31.73 238 PRO A N 1
ATOM 1779 C CA . PRO A 1 238 ? 2.738 12.189 -4.744 1.00 31.73 238 PRO A CA 1
ATOM 1780 C C . PRO A 1 238 ? 2.297 10.871 -4.107 1.00 31.73 238 PRO A C 1
ATOM 1782 O O . PRO A 1 238 ? 1.659 10.029 -4.743 1.00 31.73 238 PRO A O 1
ATOM 1785 N N . SER A 1 239 ? 2.636 10.693 -2.830 1.00 43.06 239 SER A N 1
ATOM 1786 C CA . SER A 1 239 ? 2.020 9.660 -2.001 1.00 43.06 239 SER A CA 1
ATOM 1787 C C . SER A 1 239 ? 0.485 9.780 -2.069 1.00 43.06 239 SER A C 1
ATOM 1789 O O . SER A 1 239 ? -0.016 10.895 -2.214 1.00 43.06 239 SER A O 1
ATOM 1791 N N . PRO A 1 240 ? -0.275 8.685 -1.890 1.00 43.69 240 PRO A N 1
ATOM 1792 C CA . PRO A 1 240 ? -1.708 8.591 -2.215 1.00 43.69 240 PRO A CA 1
ATOM 1793 C C . PRO A 1 240 ? -2.688 9.369 -1.302 1.00 43.69 240 PRO A C 1
ATOM 1795 O O . PRO A 1 240 ? -3.787 8.909 -1.029 1.00 43.69 240 PRO A O 1
ATOM 1798 N N . VAL A 1 241 ? -2.352 10.575 -0.850 1.00 38.59 241 VAL A N 1
ATOM 1799 C CA . VAL A 1 241 ? -3.283 11.477 -0.149 1.00 38.59 241 VAL A CA 1
ATOM 1800 C C . VAL A 1 241 ? -3.193 12.873 -0.746 1.00 38.59 241 VAL A C 1
ATOM 1802 O O . VAL A 1 241 ? -2.512 13.760 -0.244 1.00 38.59 241 VAL A O 1
ATOM 1805 N N . SER A 1 242 ? -3.883 13.051 -1.863 1.00 33.38 242 SER A N 1
ATOM 1806 C CA . SER A 1 242 ? -4.364 14.353 -2.323 1.00 33.38 242 SER A CA 1
ATOM 1807 C C . SER A 1 242 ? -5.518 14.107 -3.275 1.00 33.38 242 SER A C 1
ATOM 1809 O O . SER A 1 242 ? -5.356 14.030 -4.488 1.00 33.38 242 SER A O 1
ATOM 1811 N N . SER A 1 243 ? -6.692 13.882 -2.703 1.00 35.06 243 SER A N 1
ATOM 1812 C CA . SER A 1 243 ? -7.972 14.069 -3.377 1.00 35.06 243 SER A CA 1
ATOM 1813 C C . SER A 1 243 ? -9.022 14.229 -2.290 1.00 35.06 243 SER A C 1
ATOM 1815 O O . SER A 1 243 ? -9.502 13.233 -1.760 1.00 35.06 243 SER A O 1
ATOM 1817 N N . MET A 1 244 ? -9.296 15.483 -1.924 1.00 31.84 244 MET A N 1
ATOM 1818 C CA . MET A 1 244 ? -10.639 16.083 -1.856 1.00 31.84 244 MET A CA 1
ATOM 1819 C C . MET A 1 244 ? -10.665 17.246 -0.854 1.00 31.84 244 MET A C 1
ATOM 1821 O O . MET A 1 244 ? -11.008 17.075 0.311 1.00 31.84 244 MET A O 1
ATOM 1825 N N . GLU A 1 245 ? -10.333 18.445 -1.343 1.00 31.97 245 GLU A N 1
ATOM 1826 C CA . GLU A 1 245 ? -10.990 19.669 -0.876 1.00 31.97 245 GLU A CA 1
ATOM 1827 C C . GLU A 1 245 ? -12.389 19.722 -1.508 1.00 31.97 245 GLU A C 1
ATOM 1829 O O . GLU A 1 245 ? -12.580 19.333 -2.664 1.00 31.97 245 GLU A O 1
ATOM 1834 N N . GLY A 1 246 ? -13.381 20.095 -0.701 1.00 31.72 246 GLY A N 1
ATOM 1835 C CA . GLY A 1 246 ? -14.797 19.984 -1.028 1.00 31.72 246 GLY A CA 1
ATOM 1836 C C . GLY A 1 246 ? -15.308 21.019 -2.027 1.00 31.72 246 GLY A C 1
ATOM 1837 O O . GLY A 1 246 ? -14.699 22.063 -2.220 1.00 31.72 246 GLY A O 1
ATOM 1838 N N . HIS A 1 247 ? -16.472 20.719 -2.605 1.00 27.39 247 HIS A N 1
ATOM 1839 C CA . HIS A 1 247 ? -17.460 21.684 -3.095 1.00 27.39 247 HIS A CA 1
ATOM 1840 C C . HIS A 1 247 ? -18.873 21.087 -2.918 1.00 27.39 247 HIS A C 1
ATOM 1842 O O . HIS A 1 247 ? -19.010 19.858 -2.893 1.00 27.39 247 HIS A O 1
ATOM 1848 N N . PRO A 1 248 ? -19.900 21.935 -2.711 1.00 35.47 248 PRO A N 1
ATOM 1849 C CA . PRO A 1 248 ? -21.199 21.534 -2.181 1.00 35.47 248 PRO A CA 1
ATOM 1850 C C . PRO A 1 248 ? -22.118 20.890 -3.224 1.00 35.47 248 PRO A C 1
ATOM 1852 O O . PRO A 1 248 ? -21.929 21.012 -4.432 1.00 35.47 248 PRO A O 1
ATOM 1855 N N . ALA A 1 249 ? -23.123 20.191 -2.695 1.00 35.16 249 ALA A N 1
ATOM 1856 C CA . ALA A 1 249 ? -24.185 19.520 -3.424 1.00 35.16 249 ALA A CA 1
ATOM 1857 C C . ALA A 1 249 ? -24.919 20.468 -4.385 1.00 35.16 249 ALA A C 1
ATOM 1859 O O . ALA A 1 249 ? -25.418 21.510 -3.967 1.00 35.16 249 ALA A O 1
ATOM 1860 N N . ALA A 1 250 ? -25.023 20.055 -5.647 1.00 30.70 250 ALA A N 1
ATOM 1861 C CA . ALA A 1 250 ? -26.018 20.563 -6.576 1.00 30.70 250 ALA A C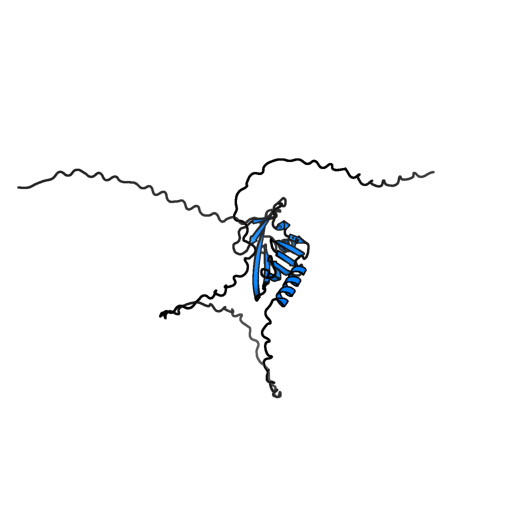A 1
ATOM 1862 C C . ALA A 1 250 ? -27.200 19.584 -6.611 1.00 30.70 250 ALA A C 1
ATOM 1864 O O . ALA A 1 250 ? -27.010 18.365 -6.656 1.00 30.70 250 ALA A O 1
ATOM 1865 N N . GLU A 1 251 ? -28.397 20.157 -6.529 1.00 30.36 251 GLU A N 1
ATOM 1866 C CA . GLU A 1 251 ? -29.706 19.513 -6.554 1.00 30.36 251 GLU A CA 1
ATOM 1867 C C . GLU A 1 251 ? -29.888 18.535 -7.721 1.00 30.36 251 GLU A C 1
ATOM 1869 O O . GLU A 1 251 ? -29.473 18.776 -8.854 1.00 30.36 251 GLU A O 1
ATOM 1874 N N . ALA A 1 252 ? -30.573 17.431 -7.426 1.00 31.80 252 ALA A N 1
ATOM 1875 C CA . ALA A 1 252 ? -31.100 16.511 -8.419 1.00 31.80 252 ALA A CA 1
ATOM 1876 C C . ALA A 1 252 ? -32.442 17.032 -8.961 1.00 31.80 252 ALA A C 1
ATOM 1878 O O . ALA A 1 252 ? -33.288 17.427 -8.157 1.00 31.80 252 ALA A O 1
ATOM 1879 N N . PRO A 1 253 ? -32.716 16.943 -10.274 1.00 34.12 253 PRO A N 1
ATOM 1880 C CA . PRO A 1 253 ? -34.083 16.904 -10.757 1.00 34.12 253 PRO A CA 1
ATOM 1881 C C . PRO A 1 253 ? -34.638 15.475 -10.705 1.00 34.12 253 PRO A C 1
ATOM 1883 O O . PRO A 1 253 ? -33.934 14.477 -10.879 1.00 34.12 253 PRO A O 1
ATOM 1886 N N . ALA A 1 254 ? -35.934 15.420 -10.425 1.00 33.84 254 ALA A N 1
ATOM 1887 C CA . ALA A 1 254 ? -36.737 14.232 -10.228 1.00 33.84 254 ALA A CA 1
ATOM 1888 C C . ALA A 1 254 ? -37.114 13.512 -11.540 1.00 33.84 254 ALA A C 1
ATOM 1890 O O . ALA A 1 254 ? -37.280 14.142 -12.578 1.00 33.84 254 ALA A O 1
ATOM 1891 N N . SER A 1 255 ? -37.364 12.206 -11.386 1.00 38.16 255 SER A N 1
ATOM 1892 C CA . SER A 1 255 ? -38.359 11.385 -12.097 1.00 38.16 255 SER A CA 1
ATOM 1893 C C . SER A 1 255 ? -38.195 11.112 -13.597 1.00 38.16 255 SER A C 1
ATOM 1895 O O . SER A 1 255 ? -38.551 11.937 -14.424 1.00 38.16 255 SER A O 1
ATOM 1897 N N . GLU A 1 256 ? -37.917 9.847 -13.935 1.00 37.34 256 GLU A N 1
ATOM 1898 C CA . GLU A 1 256 ? -38.776 9.120 -14.880 1.00 37.34 256 GLU A CA 1
ATOM 1899 C C . GLU A 1 256 ? -38.737 7.609 -14.605 1.00 37.34 256 GLU A C 1
ATOM 1901 O O . GLU A 1 256 ? -37.683 6.979 -14.503 1.00 37.34 256 GLU A O 1
ATOM 1906 N N . SER A 1 257 ? -39.926 7.046 -14.399 1.00 42.06 257 SER A N 1
ATOM 1907 C CA . SER A 1 257 ? -40.170 5.641 -14.108 1.00 42.06 257 SER A CA 1
ATOM 1908 C C . SER A 1 257 ? -40.136 4.815 -15.389 1.00 42.06 257 SER A C 1
ATOM 1910 O O . SER A 1 257 ? -40.926 5.062 -16.297 1.00 42.06 257 SER A O 1
ATOM 1912 N N . ILE A 1 258 ? -39.326 3.759 -15.420 1.00 43.38 258 ILE A N 1
ATOM 1913 C CA . ILE A 1 258 ? -39.561 2.632 -16.325 1.00 43.38 258 ILE A CA 1
ATOM 1914 C C . ILE A 1 258 ? -39.691 1.386 -15.459 1.00 43.38 258 ILE A C 1
ATOM 1916 O O . ILE A 1 258 ? -38.709 0.831 -14.966 1.00 43.38 258 ILE A O 1
ATOM 1920 N N . ALA A 1 259 ? -40.942 0.982 -15.252 1.00 44.22 259 ALA A N 1
ATOM 1921 C CA . ALA A 1 259 ? -41.288 -0.323 -14.728 1.00 44.22 259 ALA A CA 1
ATOM 1922 C C . ALA A 1 259 ? -40.786 -1.388 -15.713 1.00 44.22 259 ALA A C 1
ATOM 1924 O O . ALA A 1 259 ? -41.201 -1.424 -16.871 1.00 44.22 259 ALA A O 1
ATOM 1925 N N . ARG A 1 260 ? -39.879 -2.251 -15.253 1.00 46.84 260 ARG A N 1
ATOM 1926 C CA . ARG A 1 260 ? -39.612 -3.533 -15.900 1.00 46.84 260 ARG A CA 1
ATOM 1927 C C . ARG A 1 260 ? -40.197 -4.633 -15.033 1.00 46.84 260 ARG A C 1
ATOM 1929 O O . ARG A 1 260 ? -39.784 -4.840 -13.896 1.00 46.84 260 ARG A O 1
ATOM 1936 N N . GLU A 1 261 ? -41.192 -5.269 -15.624 1.00 46.41 261 GLU A N 1
ATOM 1937 C CA . GLU A 1 261 ? -41.865 -6.495 -15.232 1.00 46.41 261 GLU A CA 1
ATOM 1938 C C . GLU A 1 261 ? -40.842 -7.557 -14.797 1.00 46.41 261 GLU A C 1
ATOM 1940 O O . GLU A 1 261 ? -39.989 -7.983 -15.578 1.00 46.41 261 GLU A O 1
ATOM 1945 N N . ALA A 1 262 ? -40.887 -7.941 -13.522 1.00 44.22 262 ALA A N 1
ATOM 1946 C CA . ALA A 1 262 ? -40.116 -9.052 -12.990 1.00 44.22 262 ALA A CA 1
ATOM 1947 C C . ALA A 1 262 ? -40.996 -10.303 -13.042 1.00 44.22 262 ALA A C 1
ATOM 1949 O O . ALA A 1 262 ? -41.837 -10.523 -12.171 1.00 44.22 262 ALA A O 1
ATOM 1950 N N . THR A 1 263 ? -40.809 -11.119 -14.077 1.00 52.62 263 THR A N 1
ATOM 1951 C CA . THR A 1 263 ? -41.343 -12.482 -14.128 1.00 52.62 263 THR A CA 1
ATOM 1952 C C . THR A 1 263 ? -40.755 -13.273 -12.961 1.00 52.62 263 THR A C 1
ATOM 1954 O O . THR A 1 263 ? -39.546 -13.501 -12.896 1.00 52.62 263 THR A O 1
ATOM 1957 N N . ALA A 1 264 ? -41.610 -13.657 -12.015 1.00 52.28 264 ALA A N 1
ATOM 1958 C CA . ALA A 1 264 ? -41.243 -14.487 -10.880 1.00 52.28 264 ALA A CA 1
ATOM 1959 C C . ALA A 1 264 ? -40.770 -15.865 -11.368 1.00 52.28 264 ALA A C 1
ATOM 1961 O O . ALA A 1 264 ? -41.504 -16.587 -12.042 1.00 52.28 264 ALA A O 1
ATOM 1962 N N . LEU A 1 265 ? -39.535 -16.226 -11.022 1.00 61.09 265 LEU A N 1
ATOM 1963 C CA . LEU A 1 265 ? -39.048 -17.597 -11.143 1.00 61.09 265 LEU A CA 1
ATOM 1964 C C . LEU A 1 265 ? -39.752 -18.466 -10.082 1.00 61.09 265 LEU A C 1
ATOM 1966 O O . LEU A 1 265 ? -39.852 -18.029 -8.932 1.00 61.09 265 LEU A O 1
ATOM 1970 N N . PRO A 1 266 ? -40.231 -19.675 -10.427 1.00 63.00 266 PRO A N 1
ATOM 1971 C CA . PRO A 1 266 ? -40.824 -20.582 -9.453 1.00 63.00 266 PRO A CA 1
ATOM 1972 C C . PRO A 1 266 ? -39.776 -21.057 -8.437 1.00 63.00 266 PRO A C 1
ATOM 1974 O O . PRO A 1 266 ? -38.615 -21.297 -8.776 1.00 63.00 266 PRO A O 1
ATOM 1977 N N . ALA A 1 267 ? -40.199 -21.164 -7.178 1.00 68.88 267 ALA A N 1
ATOM 1978 C CA . ALA A 1 267 ? -39.378 -21.653 -6.078 1.00 68.88 267 ALA A CA 1
ATOM 1979 C C . ALA A 1 267 ? -38.966 -23.125 -6.299 1.00 68.88 267 ALA A C 1
ATOM 1981 O O . ALA A 1 267 ? -39.744 -23.891 -6.870 1.00 68.88 267 ALA A O 1
ATOM 1982 N N . PRO A 1 268 ? -37.772 -23.546 -5.842 1.00 61.84 268 PRO A N 1
ATOM 1983 C CA . PRO A 1 268 ? -37.369 -24.944 -5.901 1.00 61.84 268 PRO A CA 1
ATOM 1984 C C . PRO A 1 268 ? -38.240 -25.794 -4.968 1.00 61.84 268 PRO A C 1
ATOM 1986 O O . PRO A 1 268 ? -38.376 -25.498 -3.780 1.00 61.84 268 PRO A O 1
ATOM 1989 N N . GLU A 1 269 ? -38.821 -26.852 -5.527 1.00 68.06 269 GLU A N 1
ATOM 1990 C CA . GLU A 1 269 ? -39.626 -27.833 -4.808 1.00 68.06 269 GLU A CA 1
ATOM 1991 C C . GLU A 1 269 ? -38.762 -28.581 -3.783 1.00 68.06 269 GLU A C 1
ATOM 1993 O O . GLU A 1 269 ? -37.734 -29.175 -4.118 1.00 68.06 269 GLU A O 1
ATOM 1998 N N . VAL A 1 270 ? -39.157 -28.512 -2.511 1.00 76.69 270 VAL A N 1
ATOM 1999 C CA . VAL A 1 270 ? -38.495 -29.221 -1.412 1.00 76.69 270 VAL A CA 1
ATOM 2000 C C . VAL A 1 270 ? -38.950 -30.687 -1.449 1.00 76.69 270 VAL A C 1
ATOM 2002 O O . VAL A 1 270 ? -40.154 -30.929 -1.344 1.00 76.69 270 VAL A O 1
ATOM 2005 N N . PRO A 1 271 ? -38.041 -31.674 -1.568 1.00 69.19 271 PRO A N 1
ATOM 2006 C CA . PRO A 1 271 ? -38.424 -33.079 -1.556 1.00 69.19 271 PRO A CA 1
ATOM 2007 C C . PRO A 1 271 ? -39.027 -33.455 -0.199 1.00 69.19 271 PRO A C 1
ATOM 2009 O O . PRO A 1 271 ? -38.412 -33.231 0.846 1.00 69.19 271 PRO A O 1
ATOM 2012 N N . GLN A 1 272 ? -40.230 -34.031 -0.214 1.00 73.62 272 GLN A N 1
ATOM 2013 C CA . GLN A 1 272 ? -40.869 -34.544 0.995 1.00 73.62 272 GLN A CA 1
ATOM 2014 C C . GLN A 1 272 ? -40.174 -35.831 1.475 1.00 73.62 272 GLN A C 1
ATOM 2016 O O . GLN A 1 272 ? -39.771 -36.652 0.646 1.00 73.62 272 GLN A O 1
ATOM 2021 N N . PRO A 1 273 ? -40.021 -36.028 2.797 1.00 70.81 273 PRO A N 1
ATOM 2022 C CA . PRO A 1 273 ? -39.465 -37.259 3.342 1.00 70.81 273 PRO A CA 1
ATOM 2023 C C . PRO A 1 273 ? -40.410 -38.452 3.100 1.00 70.81 273 PRO A C 1
ATOM 2025 O O . PRO A 1 273 ? -41.631 -38.271 3.064 1.00 70.81 273 PRO A O 1
ATOM 2028 N N . PRO A 1 274 ? -39.869 -39.673 2.941 1.00 68.19 274 PRO A N 1
ATOM 2029 C CA . PRO A 1 274 ? -40.669 -40.862 2.684 1.00 68.19 274 PRO A CA 1
ATOM 2030 C C . PRO A 1 274 ? -41.577 -41.188 3.874 1.00 68.19 274 PRO A C 1
ATOM 2032 O O . PRO A 1 274 ? -41.148 -41.195 5.026 1.00 68.19 274 PRO A O 1
ATOM 2035 N N . THR A 1 275 ? -42.841 -41.468 3.564 1.00 72.94 275 THR A N 1
ATOM 2036 C CA . THR A 1 275 ? -43.860 -41.928 4.507 1.00 72.94 275 THR A CA 1
ATOM 2037 C C . THR A 1 275 ? -43.464 -43.285 5.089 1.00 72.94 275 THR A C 1
ATOM 2039 O O . THR A 1 275 ? -43.250 -44.250 4.357 1.00 72.94 275 THR A O 1
ATOM 2042 N N . GLU A 1 276 ? -43.363 -43.345 6.413 1.00 65.75 276 GLU A N 1
ATOM 2043 C CA . GLU A 1 276 ? -43.088 -44.551 7.189 1.00 65.75 276 GLU A CA 1
ATOM 2044 C C . GLU A 1 276 ? -44.258 -45.540 7.048 1.00 65.75 276 GLU A C 1
ATOM 2046 O O . GLU A 1 276 ? -45.403 -45.229 7.383 1.00 65.75 276 GLU A O 1
ATOM 2051 N N . ALA A 1 277 ? -43.983 -46.721 6.491 1.00 64.56 277 ALA A N 1
ATOM 2052 C CA . ALA A 1 277 ? -44.954 -47.800 6.382 1.00 64.56 277 ALA A CA 1
ATOM 2053 C C . ALA A 1 277 ? -45.157 -48.456 7.757 1.00 64.56 277 ALA A C 1
ATOM 2055 O O . ALA A 1 277 ? -44.202 -48.900 8.392 1.00 64.56 277 ALA A O 1
ATOM 2056 N N . ALA A 1 278 ? -46.413 -48.520 8.199 1.00 68.00 278 ALA A N 1
ATOM 2057 C CA . ALA A 1 278 ? -46.816 -49.199 9.424 1.00 68.00 278 ALA A CA 1
ATOM 2058 C C . ALA A 1 278 ? -46.553 -50.722 9.351 1.00 68.00 278 ALA A C 1
ATOM 2060 O O . ALA A 1 278 ? -46.650 -51.307 8.269 1.00 68.00 278 ALA A O 1
ATOM 2061 N N . PRO A 1 279 ? -46.268 -51.389 10.484 1.00 65.44 279 PRO A N 1
ATOM 2062 C CA . PRO A 1 279 ? -46.041 -52.829 10.514 1.00 65.44 279 PRO A CA 1
ATOM 2063 C C . PRO A 1 279 ? -47.366 -53.605 10.424 1.00 65.44 279 PRO A C 1
ATOM 2065 O O . PRO A 1 279 ? -48.291 -53.365 11.202 1.00 65.44 279 PRO A O 1
ATOM 2068 N N . SER A 1 280 ? -47.440 -54.562 9.496 1.00 64.00 280 SER A N 1
ATOM 2069 C CA . SER A 1 280 ? -48.467 -55.611 9.505 1.00 64.00 280 SER A CA 1
ATOM 2070 C C . SER A 1 280 ? -48.189 -56.611 10.628 1.00 64.00 280 SER A C 1
ATOM 2072 O O . SER A 1 280 ? -47.048 -57.046 10.797 1.00 64.00 280 SER A O 1
ATOM 2074 N N . GLN A 1 281 ? -49.243 -56.954 11.372 1.00 66.06 281 GLN A N 1
ATOM 2075 C CA . GLN A 1 281 ? -49.292 -58.136 12.234 1.00 66.06 281 GLN A CA 1
ATOM 2076 C C . GLN A 1 281 ? -49.464 -59.415 11.416 1.00 66.06 281 GLN A C 1
ATOM 2078 O O . GLN A 1 281 ? -50.087 -59.329 10.331 1.00 66.06 281 GLN A O 1
#

Secondary structure (DSSP, 8-state):
------------------------------PPPSEEPPHHHHHHHHTTEEEEETTEEEEE-TTSEEEEEE-SSGGG-EEEEEEEEE-TTSEEEEEEEEEETTEEEEEEEEEEEEEETTEEEEEETTTPPPEEEE-SSPPTT-GGGGEEES-SSHHHHHHHHHHHHHHSPPPP--PPP-----PPPPP-----------PPP----PPPP-------------------PPP---PPPPPS-------PPPPPPP---------PPPPPPPPPPPPPPPPP-